Protein AF-X6NFB7-F1 (afdb_monomer_lite)

Organism: Reticulomyxa filosa (NCBI:txid46433)

Secondary structure (DSSP, 8-state):
--HHHHTT-GGGHHHHHHHHHHHHHHHHHHT-SHHHHHH-HHHHHHHHHHHHHHHHH-HHHHHTTHHHHHHHHHHHGGGTT-S-HHHHHHHHHHHHHHHHHHHTTHHHHHHHHHHHTT--S---------TTSHHHHHHHHHHHHHHHHHHHHHHHHHHHHHHTT--GGGHHHHHHHHHHHHHH-HHHHHHHHTTSSSHHHHHHHHHHHTTSS-HHHHHHHHHHHHHHHHHHTT-

Sequence (235 aa):
MYANEYGAMQSFDPYLKECLLRVSKTTLTLLSNKQKFEEHPDIVEDYFELMVSLMKRNPSLIVQNMALMEKIFVKGLDGMLLHHRKALESICHFYECSIALAKSRSHHSIAILKRHHKEGETQGSESKIRNSSTSTNNRDIYFTKLLHSHGKTLVGHILKGLIHGTVLSSVNKLEQVLEEFYQFNKDILQEYIQFYPSPKEFFEMYFCSAQHKDRRKCVSELWRAAQRYLLRTKY

Structure (mmCIF, N/CA/C/O backbone):
data_AF-X6NFB7-F1
#
_entry.id   AF-X6NFB7-F1
#
loop_
_atom_site.group_PDB
_atom_site.id
_atom_site.type_symbol
_atom_site.label_atom_id
_atom_site.label_alt_id
_atom_site.label_comp_id
_atom_site.label_asym_id
_atom_site.label_entity_id
_atom_site.label_seq_id
_atom_site.pdbx_PDB_ins_code
_atom_site.Cartn_x
_atom_site.Cartn_y
_atom_site.Cartn_z
_atom_site.occupancy
_atom_site.B_iso_or_equiv
_atom_site.auth_seq_id
_atom_site.auth_comp_id
_atom_site.auth_asym_id
_atom_site.auth_atom_id
_atom_site.pdbx_PDB_model_num
ATOM 1 N N . MET A 1 1 ? 1.489 -4.459 -19.528 1.00 51.47 1 MET A N 1
ATOM 2 C CA . MET A 1 1 ? 1.548 -5.811 -18.937 1.00 51.47 1 MET A CA 1
ATOM 3 C C . MET A 1 1 ? 2.812 -6.528 -19.433 1.00 51.47 1 MET A C 1
ATOM 5 O O . MET A 1 1 ? 2.731 -7.294 -20.370 1.00 51.47 1 MET A O 1
ATOM 9 N N . TYR A 1 2 ? 3.989 -6.227 -18.859 1.00 59.34 2 TYR A N 1
ATOM 10 C CA . TYR A 1 2 ? 5.289 -6.837 -19.237 1.00 59.34 2 TYR A CA 1
ATOM 11 C C . TYR A 1 2 ? 6.041 -7.438 -18.028 1.00 59.34 2 TYR A C 1
ATOM 13 O O . TYR A 1 2 ? 6.845 -8.351 -18.183 1.00 59.34 2 TYR A O 1
ATOM 21 N N . ALA A 1 3 ? 5.732 -6.992 -16.801 1.00 61.66 3 ALA A N 1
ATOM 22 C CA . ALA A 1 3 ? 6.301 -7.541 -15.560 1.00 61.66 3 ALA A CA 1
ATOM 23 C C . ALA A 1 3 ? 5.968 -9.038 -15.380 1.00 61.66 3 ALA A C 1
ATOM 25 O O . ALA A 1 3 ? 6.842 -9.830 -15.038 1.00 61.66 3 ALA A O 1
ATOM 26 N N . ASN A 1 4 ? 4.713 -9.387 -15.694 1.00 66.75 4 ASN A N 1
ATOM 27 C CA . ASN A 1 4 ? 4.255 -10.605 -16.370 1.00 66.75 4 ASN A CA 1
ATOM 28 C C . ASN A 1 4 ? 5.338 -11.626 -16.760 1.00 66.75 4 ASN A C 1
ATOM 30 O O . ASN A 1 4 ? 5.595 -12.642 -16.122 1.00 66.75 4 ASN A O 1
ATOM 34 N N . GLU A 1 5 ? 5.947 -11.336 -17.892 1.00 70.00 5 GLU A N 1
ATOM 35 C CA . GLU A 1 5 ? 6.651 -12.322 -18.701 1.00 70.00 5 GLU A CA 1
ATOM 36 C C . GLU A 1 5 ? 8.163 -12.131 -18.592 1.00 70.00 5 GLU A C 1
ATOM 38 O O . GLU A 1 5 ? 8.920 -13.095 -18.626 1.00 70.00 5 GLU A O 1
ATOM 43 N N . TYR A 1 6 ? 8.599 -10.891 -18.356 1.00 70.06 6 TYR A N 1
ATOM 44 C CA . TYR A 1 6 ? 10.009 -10.509 -18.377 1.00 70.06 6 TYR A CA 1
ATOM 45 C C . TYR A 1 6 ? 10.594 -10.240 -16.989 1.00 70.06 6 TYR A C 1
ATOM 47 O O . TYR A 1 6 ? 11.795 -10.030 -16.869 1.00 70.06 6 TYR A O 1
ATOM 55 N N . GLY A 1 7 ? 9.788 -10.274 -15.920 1.00 61.69 7 GLY A N 1
ATOM 56 C CA . GLY A 1 7 ? 10.239 -9.928 -14.566 1.00 61.69 7 GLY A CA 1
ATOM 57 C C . GLY A 1 7 ? 11.358 -10.815 -14.001 1.00 61.69 7 GLY A C 1
ATOM 58 O O . GLY A 1 7 ? 12.035 -10.393 -13.071 1.00 61.69 7 GLY A O 1
ATOM 59 N N . ALA A 1 8 ? 11.564 -12.010 -14.565 1.00 70.25 8 ALA A N 1
ATOM 60 C CA . ALA A 1 8 ? 12.646 -12.926 -14.196 1.00 70.25 8 ALA A CA 1
ATOM 61 C C . ALA A 1 8 ? 13.906 -12.784 -15.076 1.00 70.25 8 ALA A C 1
ATOM 63 O O . ALA A 1 8 ? 14.948 -13.355 -14.755 1.00 70.25 8 ALA A O 1
ATOM 64 N N . MET A 1 9 ? 13.826 -12.046 -16.189 1.00 77.81 9 MET A N 1
ATOM 65 C CA . MET A 1 9 ? 14.924 -11.879 -17.140 1.00 77.81 9 MET A CA 1
ATOM 66 C C . MET A 1 9 ? 15.694 -10.591 -16.834 1.00 77.81 9 MET A C 1
ATOM 68 O O . MET A 1 9 ? 15.297 -9.505 -17.251 1.00 77.81 9 MET A O 1
ATOM 72 N N . GLN A 1 10 ? 16.831 -10.721 -16.146 1.00 75.44 10 GLN A N 1
ATOM 73 C CA . GLN A 1 10 ? 17.663 -9.585 -15.713 1.00 75.44 10 GLN A CA 1
ATOM 74 C C . GLN A 1 10 ? 18.101 -8.660 -16.866 1.00 75.44 10 GLN A C 1
ATOM 76 O O . GLN A 1 10 ? 18.338 -7.473 -16.656 1.00 75.44 10 GLN A O 1
ATOM 81 N N . SER A 1 11 ? 18.174 -9.168 -18.101 1.00 84.12 11 SER A N 1
ATOM 82 C CA . SER A 1 11 ? 18.515 -8.381 -19.295 1.00 84.12 11 SER A CA 1
ATOM 83 C C . SER A 1 11 ? 17.523 -7.252 -19.598 1.00 84.12 11 SER A C 1
ATOM 85 O O . SER A 1 11 ? 17.900 -6.271 -20.237 1.00 84.12 11 SER A O 1
ATOM 87 N N . PHE A 1 12 ? 16.275 -7.355 -19.131 1.00 84.06 12 PHE A N 1
ATOM 88 C CA . PHE A 1 12 ? 15.243 -6.339 -19.347 1.00 84.06 12 PHE A CA 1
ATOM 89 C C . PHE A 1 12 ? 15.106 -5.349 -18.186 1.00 84.06 12 PHE A C 1
ATOM 91 O O . PHE A 1 12 ? 14.352 -4.381 -18.310 1.00 84.06 12 PHE A O 1
ATOM 98 N N . ASP A 1 13 ? 15.845 -5.532 -17.088 1.00 85.75 13 ASP A N 1
ATOM 99 C CA . ASP A 1 13 ? 15.760 -4.671 -15.904 1.00 85.75 13 ASP A CA 1
ATOM 100 C C . ASP A 1 13 ? 15.932 -3.172 -16.220 1.00 85.75 13 ASP A C 1
ATOM 102 O O . ASP A 1 13 ? 15.134 -2.379 -15.711 1.00 85.75 13 ASP A O 1
ATOM 106 N N . PRO A 1 14 ? 16.881 -2.735 -17.080 1.00 88.31 14 PRO A N 1
ATOM 107 C CA . PRO A 1 14 ? 17.017 -1.318 -17.426 1.00 88.31 14 PRO A CA 1
ATOM 108 C C . PRO A 1 14 ? 15.771 -0.743 -18.112 1.00 88.31 14 PRO A C 1
ATOM 110 O O . PRO A 1 14 ? 15.332 0.358 -17.775 1.00 88.31 14 PRO A O 1
ATOM 113 N N . TYR A 1 15 ? 15.160 -1.505 -19.022 1.00 89.44 15 TYR A N 1
ATOM 114 C CA . TYR A 1 15 ? 13.947 -1.096 -19.731 1.00 89.44 15 TYR A CA 1
ATOM 115 C C . TYR A 1 15 ? 12.739 -1.069 -18.795 1.00 89.44 15 TYR A C 1
ATOM 117 O O . TYR A 1 15 ? 11.987 -0.096 -18.777 1.00 89.44 15 TYR A O 1
ATOM 125 N N . LEU A 1 16 ? 12.579 -2.100 -17.959 1.00 88.56 16 LEU A N 1
ATOM 126 C CA . LEU A 1 16 ? 11.517 -2.150 -16.953 1.00 88.56 16 LEU A CA 1
ATOM 127 C C . LEU A 1 16 ? 11.643 -0.994 -15.954 1.00 88.56 16 LEU A C 1
ATOM 129 O O . LEU A 1 16 ? 10.632 -0.389 -15.593 1.00 88.56 16 LEU A O 1
ATOM 133 N N . LYS A 1 17 ? 12.872 -0.637 -15.557 1.00 90.88 17 LYS A N 1
ATOM 134 C CA . LYS A 1 17 ? 13.156 0.534 -14.719 1.00 90.88 17 LYS A CA 1
ATOM 135 C C . LYS A 1 17 ? 12.694 1.825 -15.379 1.00 90.88 17 LYS A C 1
ATOM 137 O O . LYS A 1 17 ? 12.012 2.626 -14.744 1.00 90.88 17 LYS A O 1
ATOM 142 N N . GLU A 1 18 ? 13.069 2.039 -16.634 1.00 93.31 18 GLU A N 1
ATOM 143 C CA . GLU A 1 18 ? 12.699 3.246 -17.365 1.00 93.31 18 GLU A CA 1
ATOM 144 C C . GLU A 1 18 ? 11.180 3.346 -17.561 1.00 93.31 18 GLU A C 1
ATOM 146 O O . GLU A 1 18 ? 10.590 4.400 -17.308 1.00 93.31 18 GLU A O 1
ATOM 151 N N . CYS A 1 19 ? 10.529 2.242 -17.933 1.00 93.25 19 CYS A N 1
ATOM 152 C CA . CYS A 1 19 ? 9.076 2.167 -18.035 1.00 93.25 19 CYS A CA 1
ATOM 153 C C . CYS A 1 19 ? 8.401 2.496 -16.702 1.00 93.25 19 CYS A C 1
ATOM 155 O O . CYS A 1 19 ? 7.491 3.324 -16.681 1.00 93.25 19 CYS A O 1
ATOM 157 N N . LEU A 1 20 ? 8.864 1.908 -15.593 1.00 93.62 20 LEU A N 1
ATOM 158 C CA . LEU A 1 20 ? 8.346 2.200 -14.257 1.00 93.62 20 LEU A CA 1
ATOM 159 C C . LEU A 1 20 ? 8.482 3.691 -13.930 1.00 93.62 20 LEU A C 1
ATOM 161 O O . LEU A 1 20 ? 7.503 4.317 -13.542 1.00 93.62 20 LEU A O 1
ATOM 165 N N . LEU A 1 21 ? 9.656 4.288 -14.150 1.00 95.44 21 LEU A N 1
ATOM 166 C CA . LEU A 1 21 ? 9.878 5.714 -13.892 1.00 95.44 21 LEU A CA 1
ATOM 167 C C . LEU A 1 21 ? 8.920 6.602 -14.697 1.00 95.44 21 LEU A C 1
ATOM 169 O O . LEU A 1 21 ? 8.353 7.546 -14.144 1.00 95.44 21 LEU A O 1
ATOM 173 N N . ARG A 1 22 ? 8.715 6.300 -15.985 1.00 96.56 22 ARG A N 1
ATOM 174 C CA . ARG A 1 22 ? 7.803 7.058 -16.856 1.00 96.56 22 ARG A CA 1
ATOM 175 C C . ARG A 1 22 ? 6.347 6.902 -16.416 1.00 96.56 22 ARG A C 1
ATOM 177 O O . ARG A 1 22 ? 5.668 7.908 -16.227 1.00 96.56 22 ARG A O 1
ATOM 184 N N . VAL A 1 23 ? 5.887 5.667 -16.204 1.00 96.88 23 VAL A N 1
ATOM 185 C CA . VAL A 1 23 ? 4.508 5.372 -15.781 1.00 96.88 23 VAL A CA 1
ATOM 186 C C . VAL A 1 23 ? 4.221 5.985 -14.417 1.00 96.88 23 VAL A C 1
ATOM 188 O O . VAL A 1 23 ? 3.212 6.672 -14.260 1.00 96.88 23 VAL A O 1
ATOM 191 N N . SER A 1 24 ? 5.116 5.814 -13.444 1.00 97.19 24 SER A N 1
ATOM 192 C CA . SER A 1 24 ? 4.952 6.406 -12.120 1.00 97.19 24 SER A CA 1
ATOM 193 C C . SER A 1 24 ? 4.971 7.927 -12.166 1.00 97.19 24 SER A C 1
ATOM 195 O O . SER A 1 24 ? 4.160 8.547 -11.490 1.00 97.19 24 SER A O 1
ATOM 197 N N . LYS A 1 25 ? 5.835 8.557 -12.972 1.00 97.31 25 LYS A N 1
ATOM 198 C CA . LYS A 1 25 ? 5.829 10.020 -13.116 1.00 97.31 25 LYS A CA 1
ATOM 199 C C . LYS A 1 25 ? 4.467 10.512 -13.608 1.00 97.31 25 LYS A C 1
ATOM 201 O O . LYS A 1 25 ? 3.862 11.347 -12.947 1.00 97.31 25 LYS A O 1
ATOM 206 N N . THR A 1 26 ? 3.973 9.967 -14.718 1.00 97.88 26 THR A N 1
ATOM 207 C CA . THR A 1 26 ? 2.681 10.369 -15.295 1.00 97.88 26 THR A CA 1
ATOM 208 C C . THR A 1 26 ? 1.529 10.109 -14.327 1.00 97.88 26 THR A C 1
ATOM 210 O O . THR A 1 26 ? 0.721 11.001 -14.076 1.00 97.88 26 THR A O 1
ATOM 213 N N . THR A 1 27 ? 1.488 8.918 -13.727 1.00 98.00 27 THR A N 1
ATOM 214 C CA . THR A 1 27 ? 0.388 8.506 -12.846 1.00 98.00 27 THR A CA 1
ATOM 215 C C . THR A 1 27 ? 0.371 9.306 -11.549 1.00 98.00 27 THR A C 1
ATOM 217 O O . THR A 1 27 ? -0.678 9.789 -11.141 1.00 98.00 27 THR A O 1
ATOM 220 N N . LEU A 1 28 ? 1.525 9.527 -10.910 1.00 97.38 28 LEU A N 1
ATOM 221 C CA . LEU A 1 28 ? 1.596 10.305 -9.669 1.00 97.38 28 LEU A CA 1
ATOM 222 C C . LEU A 1 28 ? 1.301 11.795 -9.898 1.00 97.38 28 LEU A C 1
ATOM 224 O O . LEU A 1 28 ? 0.770 12.448 -9.000 1.00 97.38 28 LEU A O 1
ATOM 228 N N . THR A 1 29 ? 1.612 12.332 -11.083 1.00 97.75 29 THR A N 1
ATOM 229 C CA . THR A 1 29 ? 1.187 13.682 -11.479 1.00 97.75 29 THR A CA 1
ATOM 230 C C . THR A 1 29 ? -0.326 13.751 -11.673 1.00 97.75 29 THR A C 1
ATOM 232 O O . THR A 1 29 ? -0.955 14.676 -11.160 1.00 97.75 29 THR A O 1
ATOM 235 N N . LEU A 1 30 ? -0.923 12.771 -12.357 1.00 97.75 30 LEU A N 1
ATOM 236 C CA . LEU A 1 30 ? -2.373 12.710 -12.543 1.00 97.75 30 LEU A CA 1
ATOM 237 C C . LEU A 1 30 ? -3.102 12.588 -11.200 1.00 97.75 30 LEU A C 1
ATOM 239 O O . LEU A 1 30 ? -4.010 13.362 -10.909 1.00 97.75 30 LEU A O 1
ATOM 243 N N . LEU A 1 31 ? -2.634 11.686 -10.339 1.00 96.94 31 LEU A N 1
ATOM 244 C CA . LEU A 1 31 ? -3.194 11.418 -9.018 1.00 96.94 31 LEU A CA 1
ATOM 245 C C . LEU A 1 31 ? -2.744 12.433 -7.955 1.00 96.94 31 LEU A C 1
ATOM 247 O O . LEU A 1 31 ? -2.709 12.101 -6.779 1.00 96.94 31 LEU A O 1
ATOM 251 N N . SER A 1 32 ? -2.381 13.666 -8.320 1.00 95.44 32 SER A N 1
ATOM 252 C CA . SER A 1 32 ? -1.708 14.651 -7.446 1.00 95.44 32 SER A CA 1
ATOM 253 C C . SER A 1 32 ? -2.374 14.936 -6.090 1.00 95.44 32 SER A C 1
ATOM 255 O O . SER A 1 32 ? -1.672 15.289 -5.141 1.00 95.44 32 SER A O 1
ATOM 257 N N . ASN A 1 33 ? -3.677 14.699 -5.929 1.00 94.44 33 ASN A N 1
ATOM 258 C CA . ASN A 1 33 ? -4.416 14.881 -4.676 1.00 94.44 33 ASN A CA 1
ATOM 259 C C . ASN A 1 33 ? -5.521 13.818 -4.501 1.00 94.44 33 ASN A C 1
ATOM 261 O O . ASN A 1 33 ? -5.775 13.030 -5.407 1.00 94.44 33 ASN A O 1
ATOM 265 N N . LYS A 1 34 ? -6.189 13.814 -3.340 1.00 93.56 34 LYS A N 1
ATOM 266 C CA . LYS A 1 34 ? -7.253 12.849 -3.003 1.00 93.56 34 LYS A CA 1
ATOM 267 C C . LYS A 1 34 ? -8.440 12.879 -3.967 1.00 93.56 34 LYS A C 1
ATOM 269 O O . LYS A 1 34 ? -8.959 11.827 -4.313 1.00 93.56 34 LYS A O 1
ATOM 274 N N . GLN A 1 35 ? -8.841 14.061 -4.436 1.00 96.31 35 GLN A N 1
ATOM 275 C CA . GLN A 1 35 ? -9.952 14.200 -5.382 1.00 96.31 35 GLN A CA 1
ATOM 276 C C . GLN A 1 35 ? -9.659 13.458 -6.694 1.00 96.31 35 GLN A C 1
ATOM 278 O O . GLN A 1 35 ? -10.534 12.791 -7.235 1.00 96.31 35 GLN A O 1
ATOM 283 N N . LYS A 1 36 ? -8.407 13.484 -7.164 1.00 97.44 36 LYS A N 1
ATOM 284 C CA . LYS A 1 36 ? -8.001 12.782 -8.389 1.00 97.44 36 LYS A CA 1
ATOM 285 C C . LYS A 1 36 ? -8.077 11.256 -8.294 1.00 97.44 36 LYS A C 1
ATOM 287 O O . LYS A 1 36 ? -8.208 10.612 -9.328 1.00 97.44 36 LYS A O 1
ATOM 292 N N . PHE A 1 37 ? -8.024 10.679 -7.092 1.00 97.12 37 PHE A N 1
ATOM 293 C CA . PHE A 1 37 ? -8.261 9.242 -6.909 1.00 97.12 37 PHE A CA 1
ATOM 294 C C . PHE A 1 37 ? -9.731 8.879 -7.144 1.00 97.12 37 PHE A C 1
ATOM 296 O O . PHE A 1 37 ? -10.005 7.850 -7.752 1.00 97.12 37 PHE A O 1
ATOM 303 N N . GLU A 1 38 ? -10.659 9.724 -6.686 1.00 95.75 38 GLU A N 1
ATOM 304 C CA . GLU A 1 38 ? -12.104 9.540 -6.897 1.00 95.75 38 GLU A CA 1
ATOM 305 C C . GLU A 1 38 ? -12.491 9.777 -8.369 1.00 95.75 38 GLU A C 1
ATOM 307 O O . GLU A 1 38 ? -13.378 9.108 -8.890 1.00 95.75 38 GLU A O 1
ATOM 312 N N . GLU A 1 39 ? -11.808 10.696 -9.063 1.00 98.00 39 GLU A N 1
ATOM 313 C CA . GLU A 1 39 ? -12.049 10.983 -10.488 1.00 98.00 39 GLU A CA 1
ATOM 314 C C . GLU A 1 39 ? -11.512 9.894 -11.437 1.00 98.00 39 GLU A C 1
ATOM 316 O O . GLU A 1 39 ? -12.044 9.733 -12.535 1.00 98.00 39 GLU A O 1
ATOM 321 N N . HIS A 1 40 ? -10.468 9.158 -11.036 1.00 97.88 40 HIS A N 1
ATOM 322 C CA . HIS A 1 40 ? -9.776 8.174 -11.883 1.00 97.88 40 HIS A CA 1
ATOM 323 C C . HIS A 1 40 ? -9.504 6.837 -11.160 1.00 97.88 40 HIS A C 1
ATOM 325 O O . HIS A 1 40 ? -8.344 6.423 -11.031 1.00 97.88 40 HIS A O 1
ATOM 331 N N . PRO A 1 41 ? -10.537 6.152 -10.636 1.00 97.38 41 PRO A N 1
ATOM 332 C CA . PRO A 1 41 ? -10.351 4.958 -9.816 1.00 97.38 41 PRO A CA 1
ATOM 333 C C . PRO A 1 41 ? -9.829 3.742 -10.600 1.00 97.38 41 PRO A C 1
ATOM 335 O O . PRO A 1 41 ? -9.170 2.885 -10.019 1.00 97.38 41 PRO A O 1
ATOM 338 N N . ASP A 1 42 ? -10.085 3.675 -11.903 1.00 98.25 42 ASP A N 1
ATOM 339 C CA . ASP A 1 42 ? -9.537 2.683 -12.834 1.00 98.25 42 ASP A CA 1
ATOM 340 C C . ASP A 1 42 ? -8.008 2.786 -12.931 1.00 98.25 42 ASP A C 1
ATOM 342 O O . ASP A 1 42 ? -7.295 1.797 -12.779 1.00 98.25 42 ASP A O 1
ATOM 346 N N . ILE A 1 43 ? -7.487 4.009 -13.067 1.00 98.06 43 ILE A N 1
ATOM 347 C CA . ILE A 1 43 ? -6.042 4.259 -13.108 1.00 98.06 43 ILE A CA 1
ATOM 348 C C . ILE A 1 43 ? -5.396 3.907 -11.765 1.00 98.06 43 ILE A C 1
ATOM 350 O O . ILE A 1 43 ? -4.280 3.389 -11.731 1.00 98.06 43 ILE A O 1
ATOM 354 N N . VAL A 1 44 ? -6.085 4.175 -10.650 1.00 98.31 44 VAL A N 1
ATOM 355 C CA . VAL A 1 44 ? -5.633 3.768 -9.312 1.00 98.31 44 VAL A CA 1
ATOM 356 C C . VAL A 1 44 ? -5.544 2.241 -9.223 1.00 98.31 44 VAL A C 1
ATOM 358 O O . VAL A 1 44 ? -4.494 1.726 -8.838 1.00 98.31 44 VAL A O 1
ATOM 361 N N . GLU A 1 45 ? -6.608 1.524 -9.593 1.00 98.19 45 GLU A N 1
ATOM 362 C CA . GLU A 1 45 ? -6.661 0.055 -9.612 1.00 98.19 45 GLU A CA 1
ATOM 363 C C . GLU A 1 45 ? -5.484 -0.532 -10.406 1.00 98.19 45 GLU A C 1
ATOM 365 O O . GLU A 1 45 ? -4.629 -1.206 -9.821 1.00 98.19 45 GLU A O 1
ATOM 370 N N . ASP A 1 46 ? -5.373 -0.179 -11.688 1.00 98.25 46 ASP A N 1
ATOM 371 C CA . ASP A 1 46 ? -4.349 -0.697 -12.601 1.00 98.25 46 ASP A CA 1
ATOM 372 C C . ASP A 1 46 ? -2.926 -0.379 -12.125 1.00 98.25 46 ASP A C 1
ATOM 374 O O . ASP A 1 46 ? -2.007 -1.205 -12.212 1.00 98.25 46 ASP A O 1
ATOM 378 N N . TYR A 1 47 ? -2.716 0.833 -11.606 1.00 98.31 47 TYR A N 1
ATOM 379 C CA . TYR A 1 47 ? -1.403 1.259 -11.144 1.00 98.31 47 TYR A CA 1
ATOM 380 C C . TYR A 1 47 ? -0.954 0.477 -9.909 1.00 98.31 47 TYR A C 1
ATOM 382 O O . TYR A 1 47 ? 0.181 -0.005 -9.864 1.00 98.31 47 TYR A O 1
ATOM 390 N N . PHE A 1 48 ? -1.823 0.309 -8.908 1.00 98.31 48 PHE A N 1
ATOM 391 C CA . PHE A 1 48 ? -1.460 -0.447 -7.709 1.00 98.31 48 PHE A CA 1
ATOM 392 C C . PHE A 1 48 ? -1.330 -1.952 -7.990 1.00 98.31 48 PHE A C 1
ATOM 394 O O . PHE A 1 48 ? -0.435 -2.588 -7.425 1.00 98.31 48 PHE A O 1
ATOM 401 N N . GLU A 1 49 ? -2.095 -2.514 -8.930 1.00 97.69 49 GLU A N 1
ATOM 402 C CA . GLU A 1 49 ? -1.892 -3.890 -9.408 1.00 97.69 49 GLU A CA 1
ATOM 403 C C . GLU A 1 49 ? -0.546 -4.084 -10.123 1.00 97.69 49 GLU A C 1
ATOM 405 O O . GLU A 1 49 ? 0.156 -5.085 -9.899 1.00 97.69 49 GLU A O 1
ATOM 410 N N . LEU A 1 50 ? -0.134 -3.111 -10.944 1.00 95.88 50 LEU A N 1
ATOM 411 C CA . LEU A 1 50 ? 1.192 -3.096 -11.562 1.00 95.88 50 LEU A CA 1
ATOM 412 C C . LEU A 1 50 ? 2.291 -3.075 -10.492 1.00 95.88 50 LEU A C 1
ATOM 414 O O . LEU A 1 50 ? 3.243 -3.856 -10.575 1.00 95.88 50 LEU A O 1
ATOM 418 N N . MET A 1 51 ? 2.151 -2.224 -9.472 1.00 97.06 51 MET A N 1
ATOM 419 C CA . MET A 1 51 ? 3.122 -2.131 -8.380 1.00 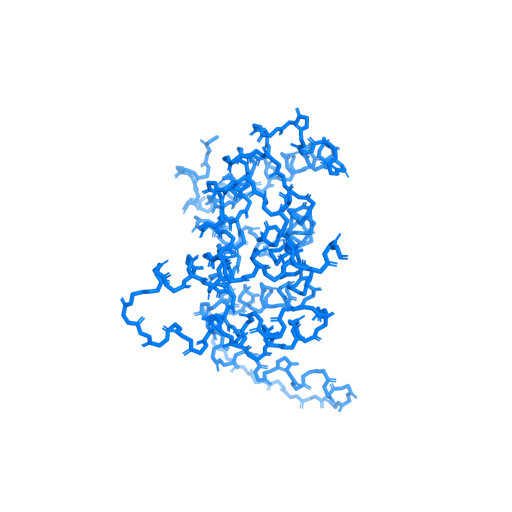97.06 51 MET A CA 1
ATOM 420 C C . MET A 1 51 ? 3.219 -3.434 -7.584 1.00 97.06 51 MET A C 1
ATOM 422 O O . MET A 1 51 ? 4.328 -3.915 -7.345 1.00 97.06 51 MET A O 1
ATOM 426 N N . VAL A 1 52 ? 2.088 -4.056 -7.241 1.00 96.50 52 VAL A N 1
ATOM 427 C CA . VAL A 1 52 ? 2.054 -5.379 -6.594 1.00 96.50 52 VAL A CA 1
ATOM 428 C C . VAL A 1 52 ? 2.767 -6.427 -7.449 1.00 96.50 52 VAL A C 1
ATOM 430 O O . VAL A 1 52 ? 3.582 -7.203 -6.940 1.00 96.50 52 VAL A O 1
ATOM 433 N N . SER A 1 53 ? 2.493 -6.446 -8.754 1.00 94.06 53 SER A N 1
ATOM 434 C CA . SER A 1 53 ? 3.109 -7.393 -9.688 1.00 94.06 53 SER A CA 1
ATOM 435 C C . SER A 1 53 ? 4.628 -7.218 -9.754 1.00 94.06 53 SER A C 1
ATOM 437 O O . SER A 1 53 ? 5.365 -8.206 -9.713 1.00 94.06 53 SER A O 1
ATOM 439 N N . LEU A 1 54 ? 5.111 -5.973 -9.786 1.00 92.06 54 LEU A N 1
ATOM 440 C CA . LEU A 1 54 ? 6.541 -5.656 -9.764 1.00 92.06 54 LEU A CA 1
ATOM 441 C C . LEU A 1 54 ? 7.200 -6.051 -8.440 1.00 92.06 54 LEU A C 1
ATOM 443 O O . LEU A 1 54 ? 8.251 -6.685 -8.455 1.00 92.06 54 LEU A O 1
ATOM 447 N N . MET A 1 55 ? 6.570 -5.751 -7.302 1.00 92.75 55 MET A N 1
ATOM 448 C CA . MET A 1 55 ? 7.085 -6.110 -5.976 1.00 92.75 55 MET A CA 1
ATOM 449 C C . MET A 1 55 ? 7.244 -7.622 -5.792 1.00 92.75 55 MET A C 1
ATOM 451 O O . MET A 1 55 ? 8.209 -8.066 -5.170 1.00 92.75 55 MET A O 1
ATOM 455 N N . LYS A 1 56 ? 6.318 -8.414 -6.344 1.00 90.88 56 LYS A N 1
ATOM 456 C CA . LYS A 1 56 ? 6.366 -9.880 -6.270 1.00 90.88 56 LYS A CA 1
ATOM 457 C C . LYS A 1 56 ? 7.403 -10.488 -7.210 1.00 90.88 56 LYS A C 1
ATOM 459 O O . LYS A 1 56 ? 8.075 -11.438 -6.824 1.00 90.88 56 LYS A O 1
ATOM 464 N N . ARG A 1 57 ? 7.514 -9.974 -8.439 1.00 88.81 57 ARG A N 1
ATOM 465 C CA . ARG A 1 57 ? 8.331 -10.595 -9.496 1.00 88.81 57 ARG A CA 1
ATOM 466 C C . ARG A 1 57 ? 9.762 -10.080 -9.540 1.00 88.81 57 ARG A C 1
ATOM 468 O O . ARG A 1 57 ? 10.670 -10.867 -9.766 1.00 88.81 57 ARG A O 1
ATOM 475 N N . ASN A 1 58 ? 9.964 -8.784 -9.310 1.00 88.06 58 ASN A N 1
ATOM 476 C CA . ASN A 1 58 ? 11.276 -8.144 -9.359 1.00 88.06 58 ASN A CA 1
ATOM 477 C C . ASN A 1 58 ? 11.468 -7.195 -8.157 1.00 88.06 58 ASN A C 1
ATOM 479 O O . ASN A 1 58 ? 11.519 -5.970 -8.306 1.00 88.06 58 ASN A O 1
ATOM 483 N N . PRO A 1 59 ? 11.576 -7.743 -6.932 1.00 86.62 59 PRO A N 1
ATOM 484 C CA . PRO A 1 59 ? 11.773 -6.936 -5.730 1.00 86.62 59 PRO A CA 1
ATOM 485 C C . PRO A 1 59 ? 13.084 -6.134 -5.765 1.00 86.62 59 PRO A C 1
ATOM 487 O O . PRO A 1 59 ? 13.157 -5.063 -5.164 1.00 86.62 59 PRO A O 1
ATOM 490 N N . SER A 1 60 ? 14.110 -6.609 -6.483 1.00 85.75 60 SER A N 1
ATOM 491 C CA . SER A 1 60 ? 15.372 -5.887 -6.692 1.00 85.75 60 SER A CA 1
ATOM 492 C C . SER A 1 60 ? 15.161 -4.534 -7.362 1.00 85.75 60 SER A C 1
ATOM 494 O O . SER A 1 60 ? 15.750 -3.546 -6.924 1.00 85.75 60 SER A O 1
ATOM 496 N N . LEU A 1 61 ? 14.284 -4.460 -8.366 1.00 87.44 61 LEU A N 1
ATOM 497 C CA . LEU A 1 61 ? 13.984 -3.214 -9.064 1.00 87.44 61 LEU A CA 1
ATOM 498 C C . LEU A 1 61 ? 13.371 -2.163 -8.127 1.00 87.44 61 LEU A C 1
ATOM 500 O O . LEU A 1 61 ? 13.688 -0.977 -8.227 1.00 87.44 61 LEU A O 1
ATOM 504 N N . ILE A 1 62 ? 12.543 -2.595 -7.174 1.00 87.69 62 ILE A N 1
ATOM 505 C CA . ILE A 1 62 ? 11.949 -1.712 -6.162 1.00 87.69 62 ILE A CA 1
ATOM 506 C C . ILE A 1 62 ? 13.025 -1.177 -5.211 1.00 87.69 62 ILE A C 1
ATOM 508 O O . ILE A 1 62 ? 13.092 0.026 -4.959 1.00 87.69 62 ILE A O 1
ATOM 512 N N . VAL A 1 63 ? 13.920 -2.050 -4.740 1.00 85.62 63 VAL A N 1
ATOM 513 C CA . VAL A 1 63 ? 15.030 -1.686 -3.840 1.00 85.62 63 VAL A CA 1
ATOM 514 C C . VAL A 1 63 ? 16.014 -0.728 -4.508 1.00 85.62 63 VAL A C 1
ATOM 516 O O . VAL A 1 63 ? 16.566 0.142 -3.847 1.00 85.62 63 VAL A O 1
ATOM 519 N N . GLN A 1 64 ? 16.223 -0.829 -5.820 1.00 88.31 64 GLN A N 1
ATOM 520 C CA . GLN A 1 64 ? 17.071 0.115 -6.555 1.00 88.31 64 GLN A CA 1
ATOM 521 C C . GLN A 1 64 ? 16.446 1.514 -6.693 1.00 88.31 64 GLN A C 1
ATOM 523 O O . GLN A 1 64 ? 17.148 2.464 -7.031 1.00 88.31 64 GLN A O 1
ATOM 528 N N . ASN A 1 65 ? 15.141 1.657 -6.445 1.00 90.38 65 ASN A N 1
ATOM 529 C CA . ASN A 1 65 ? 14.387 2.895 -6.639 1.00 90.38 65 ASN A CA 1
ATOM 530 C C . ASN A 1 65 ? 13.619 3.294 -5.367 1.00 90.38 65 ASN A C 1
ATOM 532 O O . ASN A 1 65 ? 12.454 3.690 -5.428 1.00 90.38 65 ASN A O 1
ATOM 536 N N . MET A 1 66 ? 14.285 3.229 -4.209 1.00 91.06 66 MET A N 1
ATOM 537 C CA . MET A 1 66 ? 13.698 3.524 -2.890 1.00 91.06 66 MET A CA 1
ATOM 538 C C . MET A 1 66 ? 12.953 4.863 -2.837 1.00 91.06 66 MET A C 1
ATOM 540 O O . MET A 1 66 ? 11.830 4.925 -2.352 1.00 91.06 66 MET A O 1
ATOM 544 N N . ALA A 1 67 ? 13.529 5.936 -3.382 1.00 94.50 67 ALA A N 1
ATOM 545 C CA . ALA A 1 67 ? 12.889 7.253 -3.354 1.00 94.50 67 ALA A CA 1
ATOM 546 C C . ALA A 1 67 ? 11.568 7.290 -4.144 1.00 94.50 67 ALA A C 1
ATOM 548 O O . ALA A 1 67 ? 10.636 8.004 -3.775 1.00 94.50 67 ALA A O 1
ATOM 549 N N . LEU A 1 68 ? 11.469 6.527 -5.238 1.00 95.31 68 LEU A N 1
ATOM 550 C CA . LEU A 1 68 ? 10.214 6.394 -5.972 1.00 95.31 68 LEU A CA 1
ATOM 551 C C . LEU A 1 68 ? 9.213 5.565 -5.166 1.00 95.31 68 LEU A C 1
ATOM 553 O O . LEU A 1 68 ? 8.056 5.955 -5.044 1.00 95.31 68 LEU A O 1
ATOM 557 N N . MET A 1 69 ? 9.661 4.443 -4.606 1.00 95.62 69 MET A N 1
ATOM 558 C CA . MET A 1 69 ? 8.807 3.552 -3.831 1.00 95.62 69 MET A CA 1
ATOM 559 C C . MET A 1 69 ? 8.214 4.247 -2.599 1.00 95.62 69 MET A C 1
ATOM 561 O O . MET A 1 69 ? 7.031 4.085 -2.319 1.00 95.62 69 MET A O 1
ATOM 565 N N . GLU A 1 70 ? 8.990 5.089 -1.917 1.00 96.69 70 GLU A N 1
ATOM 566 C CA . GLU A 1 70 ? 8.508 5.915 -0.808 1.00 96.69 70 GLU A CA 1
ATOM 567 C C . GLU A 1 70 ? 7.434 6.906 -1.270 1.00 96.69 70 GLU A C 1
ATOM 569 O O . GLU A 1 70 ? 6.368 6.981 -0.662 1.00 96.69 70 GLU A O 1
ATOM 574 N N . LYS A 1 71 ? 7.645 7.593 -2.403 1.00 97.19 71 LYS A N 1
ATOM 575 C CA . LYS A 1 71 ? 6.622 8.474 -2.993 1.00 97.19 71 LYS A CA 1
ATOM 576 C C . LYS A 1 71 ? 5.336 7.716 -3.305 1.00 97.19 71 LYS A C 1
ATOM 578 O O . LYS A 1 71 ? 4.262 8.215 -2.994 1.00 97.19 71 LYS A O 1
ATOM 583 N N . ILE A 1 72 ? 5.434 6.524 -3.894 1.00 97.69 72 ILE A N 1
ATOM 584 C CA . ILE A 1 72 ? 4.275 5.673 -4.202 1.00 97.69 72 ILE A CA 1
ATOM 585 C C . ILE A 1 72 ? 3.574 5.238 -2.913 1.00 97.69 72 ILE A C 1
ATOM 587 O O . ILE A 1 72 ? 2.352 5.320 -2.827 1.00 97.69 72 ILE A O 1
ATOM 591 N N . PHE A 1 73 ? 4.340 4.831 -1.900 1.00 97.94 73 PHE A N 1
ATOM 592 C CA . PHE A 1 73 ? 3.814 4.409 -0.606 1.00 97.94 73 PHE A CA 1
ATOM 593 C C . PHE A 1 73 ? 3.043 5.530 0.084 1.00 97.94 73 PHE A C 1
ATOM 595 O O . PHE A 1 73 ? 1.917 5.312 0.527 1.00 97.94 73 PHE A O 1
ATOM 602 N N . VAL A 1 74 ? 3.623 6.731 0.147 1.00 97.38 74 VAL A N 1
ATOM 603 C CA . VAL A 1 74 ? 2.964 7.917 0.706 1.00 97.38 74 VAL A CA 1
ATOM 604 C C . VAL A 1 74 ? 1.734 8.272 -0.118 1.00 97.38 74 VAL A C 1
ATOM 606 O O . VAL A 1 74 ? 0.688 8.571 0.451 1.00 97.38 74 VAL A O 1
ATOM 609 N N . LYS A 1 75 ? 1.817 8.179 -1.449 1.00 97.50 75 LYS A N 1
ATOM 610 C CA . LYS A 1 75 ? 0.689 8.496 -2.322 1.00 97.50 75 LYS A CA 1
ATOM 611 C C . LYS A 1 75 ? -0.483 7.534 -2.161 1.00 97.50 75 LYS A C 1
ATOM 613 O O . LYS A 1 75 ? -1.622 7.981 -2.175 1.00 97.50 75 LYS A O 1
ATOM 618 N N . GLY A 1 76 ? -0.230 6.246 -1.940 1.00 97.56 76 GLY A N 1
ATOM 619 C CA . GLY A 1 76 ? -1.287 5.275 -1.639 1.00 97.56 76 GLY A CA 1
ATOM 620 C C . GLY A 1 76 ? -2.110 5.634 -0.399 1.00 97.56 76 GLY A C 1
ATOM 621 O O . GLY A 1 76 ? -3.291 5.297 -0.340 1.00 97.56 76 GLY A O 1
ATOM 622 N N . LEU A 1 77 ? -1.543 6.393 0.551 1.00 97.00 77 LEU A N 1
ATOM 623 C CA . LEU A 1 77 ? -2.248 6.793 1.771 1.00 97.00 77 LEU A CA 1
ATOM 624 C C . LEU A 1 77 ? -3.406 7.741 1.456 1.00 97.00 77 LEU A C 1
ATOM 626 O O . LEU A 1 77 ? -4.388 7.755 2.197 1.00 97.00 77 LEU A O 1
ATOM 630 N N . ASP A 1 78 ? -3.314 8.500 0.359 1.00 95.38 78 ASP A N 1
ATOM 631 C CA . ASP A 1 78 ? -4.390 9.374 -0.108 1.00 95.38 78 ASP A CA 1
ATOM 632 C C . ASP A 1 78 ? -5.628 8.578 -0.541 1.00 95.38 78 ASP A C 1
ATOM 634 O O . ASP A 1 78 ? -6.746 9.055 -0.348 1.00 95.38 78 ASP A O 1
ATOM 638 N N . GLY A 1 79 ? -5.437 7.363 -1.067 1.00 95.31 79 GLY A N 1
ATOM 639 C CA . GLY A 1 79 ? -6.506 6.494 -1.562 1.00 95.31 79 GLY A CA 1
ATOM 640 C C . GLY A 1 79 ? -7.050 5.487 -0.543 1.00 95.31 79 GLY A C 1
ATOM 641 O O . GLY A 1 79 ? -7.972 4.746 -0.858 1.00 95.31 79 GLY A O 1
ATOM 642 N N . MET A 1 80 ? -6.544 5.460 0.695 1.00 95.31 80 MET A N 1
ATOM 643 C CA . MET A 1 80 ? -7.014 4.514 1.726 1.00 95.31 80 MET A CA 1
ATOM 644 C C . MET A 1 80 ? -8.456 4.754 2.203 1.00 95.31 80 MET A C 1
ATOM 646 O O . MET A 1 80 ? -9.019 3.916 2.902 1.00 95.31 80 MET A O 1
ATOM 650 N N . LEU A 1 81 ? -9.048 5.898 1.851 1.00 93.44 81 LEU A N 1
ATOM 651 C CA . LEU A 1 81 ? -10.439 6.255 2.154 1.00 93.44 81 LEU A CA 1
ATOM 652 C C . LEU A 1 81 ? -11.288 6.414 0.880 1.00 93.44 81 LEU A C 1
ATOM 654 O O . LEU A 1 81 ? -12.320 7.075 0.914 1.00 93.44 81 LEU A O 1
ATOM 658 N N . LEU A 1 82 ? -10.825 5.849 -0.238 1.00 93.94 82 LEU A N 1
ATOM 659 C CA . LEU A 1 82 ? -11.476 5.923 -1.544 1.00 93.94 82 LEU A CA 1
ATOM 660 C C . LEU A 1 82 ? -12.815 5.170 -1.547 1.00 93.94 82 LEU A C 1
ATOM 662 O O . LEU A 1 82 ? -12.884 4.020 -1.106 1.00 93.94 82 LEU A O 1
ATOM 666 N N . HIS A 1 83 ? -13.866 5.768 -2.115 1.00 93.38 83 HIS A N 1
ATOM 667 C CA . HIS A 1 83 ? -15.200 5.152 -2.205 1.00 93.38 83 HIS A CA 1
ATOM 668 C C . HIS A 1 83 ? -15.381 4.267 -3.446 1.00 93.38 83 HIS A C 1
ATOM 670 O O . HIS A 1 83 ? -16.490 4.076 -3.943 1.00 93.38 83 HIS A O 1
ATOM 676 N N . HIS A 1 84 ? -14.293 3.671 -3.931 1.00 94.88 84 HIS A N 1
ATOM 677 C CA . HIS A 1 84 ? -14.298 2.767 -5.070 1.00 94.88 84 HIS A CA 1
ATOM 678 C C . HIS A 1 84 ? -13.686 1.422 -4.682 1.00 94.88 84 HIS A C 1
ATOM 680 O O . HIS A 1 84 ? -12.488 1.319 -4.410 1.00 94.88 84 HIS A O 1
ATOM 686 N N . ARG A 1 85 ? -14.524 0.378 -4.672 1.00 94.88 85 ARG A N 1
ATOM 687 C CA . ARG A 1 85 ? -14.196 -0.939 -4.107 1.00 94.88 85 ARG A CA 1
ATOM 688 C C . ARG A 1 85 ? -12.886 -1.509 -4.645 1.00 94.88 85 ARG A C 1
ATOM 690 O O . ARG A 1 85 ? -11.990 -1.779 -3.859 1.00 94.88 85 ARG A O 1
ATOM 697 N N . LYS A 1 86 ? -12.782 -1.702 -5.961 1.00 96.69 86 LYS A N 1
ATOM 698 C CA . LYS A 1 86 ? -11.642 -2.403 -6.568 1.00 96.69 86 LYS A CA 1
ATOM 699 C C . LYS A 1 86 ? -10.332 -1.638 -6.395 1.00 96.69 86 LYS A C 1
ATOM 701 O O . LYS A 1 86 ? -9.354 -2.190 -5.917 1.00 96.69 86 LYS A O 1
ATOM 706 N N . ALA A 1 87 ? -10.360 -0.340 -6.669 1.00 96.94 87 ALA A N 1
ATOM 707 C CA . ALA A 1 87 ? -9.230 0.555 -6.445 1.00 96.94 87 ALA A CA 1
ATOM 708 C C . ALA A 1 87 ? -8.726 0.507 -4.989 1.00 96.94 87 ALA A C 1
ATOM 710 O O . ALA A 1 87 ? -7.527 0.361 -4.757 1.00 96.94 87 ALA A O 1
ATOM 711 N N . LEU A 1 88 ? -9.633 0.551 -4.003 1.00 96.75 88 LEU A N 1
ATOM 712 C CA . LEU A 1 88 ? -9.268 0.392 -2.593 1.00 96.75 88 LEU A CA 1
ATOM 713 C C . LEU A 1 88 ? -8.702 -1.007 -2.295 1.00 96.75 88 LEU A C 1
ATOM 715 O O . LEU A 1 88 ? -7.719 -1.117 -1.562 1.00 96.75 88 LEU A O 1
ATOM 719 N N . GLU A 1 89 ? -9.278 -2.073 -2.863 1.00 96.94 89 GLU A N 1
ATOM 720 C CA . GLU A 1 89 ? -8.751 -3.441 -2.740 1.00 96.94 89 GLU A CA 1
ATOM 721 C C . GLU A 1 89 ? -7.311 -3.542 -3.287 1.00 96.94 89 GLU A C 1
ATOM 723 O O . GLU A 1 89 ? -6.454 -4.122 -2.616 1.00 96.94 89 GLU A O 1
ATOM 728 N N . SER A 1 90 ? -7.007 -2.921 -4.432 1.00 98.12 90 SER A N 1
ATOM 729 C CA . SER A 1 90 ? -5.660 -2.897 -5.026 1.00 98.12 90 SER A CA 1
ATOM 730 C C . SER A 1 90 ? -4.658 -2.107 -4.178 1.00 98.12 90 SER A C 1
ATOM 732 O O . SER A 1 90 ? -3.526 -2.558 -3.981 1.00 98.12 90 SER A O 1
ATOM 734 N N . ILE A 1 91 ? -5.068 -0.973 -3.593 1.00 98.19 91 ILE A N 1
ATOM 735 C CA . ILE A 1 91 ? -4.241 -0.228 -2.627 1.00 98.19 91 ILE A CA 1
ATOM 736 C C . ILE A 1 91 ? -3.973 -1.076 -1.374 1.00 98.19 91 ILE A C 1
ATOM 738 O O . ILE A 1 91 ? -2.835 -1.157 -0.907 1.00 98.19 91 ILE A O 1
ATOM 742 N N . CYS A 1 92 ? -4.997 -1.742 -0.832 1.00 97.88 92 CYS A N 1
ATOM 743 C CA . CYS A 1 92 ? -4.830 -2.634 0.316 1.00 97.88 92 CYS A CA 1
ATOM 744 C C . CYS A 1 92 ? -3.842 -3.759 -0.013 1.00 97.88 92 CYS A C 1
ATOM 746 O O . CYS A 1 92 ? -2.915 -4.007 0.757 1.00 97.88 92 CYS A O 1
ATOM 748 N N . HIS A 1 93 ? -3.963 -4.377 -1.193 1.00 97.81 93 HIS A N 1
ATOM 749 C CA . HIS A 1 93 ? -3.057 -5.440 -1.633 1.00 97.81 93 HIS A CA 1
ATOM 750 C C . HIS A 1 93 ? -1.606 -4.969 -1.759 1.00 97.81 93 HIS A C 1
ATOM 752 O O . HIS A 1 93 ? -0.674 -5.699 -1.411 1.00 97.81 93 HIS A O 1
ATOM 758 N N . PHE A 1 94 ? -1.402 -3.733 -2.209 1.00 98.19 94 PHE A N 1
ATOM 759 C CA . PHE A 1 94 ? -0.092 -3.092 -2.232 1.00 98.19 94 PHE A CA 1
ATOM 760 C C . PHE A 1 94 ? 0.517 -2.946 -0.828 1.00 98.19 94 PHE A C 1
ATOM 762 O O . PHE A 1 94 ? 1.700 -3.259 -0.631 1.00 98.19 94 PHE A O 1
ATOM 769 N N . TYR A 1 95 ? -0.273 -2.541 0.169 1.00 98.25 95 TYR A N 1
ATOM 770 C CA . TYR A 1 95 ? 0.198 -2.467 1.554 1.00 98.25 95 TYR A CA 1
ATOM 771 C C . TYR A 1 95 ? 0.447 -3.846 2.170 1.00 98.25 95 TYR A C 1
ATOM 773 O O . TYR A 1 95 ? 1.485 -4.025 2.805 1.00 98.25 95 TYR A O 1
ATOM 781 N N . GLU A 1 96 ? -0.412 -4.839 1.922 1.00 96.88 96 GLU A N 1
ATOM 782 C CA . GLU A 1 96 ? -0.173 -6.235 2.327 1.00 96.88 96 GLU A CA 1
ATOM 783 C C . GLU A 1 96 ? 1.170 -6.741 1.783 1.00 96.88 96 GLU A C 1
ATOM 785 O O . GLU A 1 96 ? 1.993 -7.276 2.528 1.00 96.88 96 GLU A O 1
ATOM 790 N N . CYS A 1 97 ? 1.446 -6.506 0.496 1.00 95.81 97 CYS A N 1
ATOM 791 C CA . CYS A 1 97 ? 2.715 -6.891 -0.119 1.00 95.81 97 CYS A CA 1
ATOM 792 C C . CYS A 1 97 ? 3.905 -6.144 0.496 1.00 95.81 97 CYS A C 1
ATOM 794 O O . CYS A 1 97 ? 4.957 -6.743 0.714 1.00 95.81 97 CYS A O 1
ATOM 796 N N . SER A 1 98 ? 3.749 -4.855 0.808 1.00 95.75 98 SER A N 1
ATOM 797 C CA . SER A 1 98 ? 4.795 -4.055 1.461 1.00 95.75 98 SER A CA 1
ATOM 798 C C . SER A 1 98 ? 5.133 -4.599 2.852 1.00 95.75 98 SER A C 1
ATOM 800 O O . SER A 1 98 ? 6.306 -4.720 3.206 1.00 95.75 98 SER A O 1
ATOM 802 N N . ILE A 1 99 ? 4.111 -4.985 3.620 1.00 95.19 99 ILE A N 1
ATOM 803 C CA . ILE A 1 99 ? 4.263 -5.590 4.947 1.00 95.19 99 ILE A CA 1
ATOM 804 C C . ILE A 1 99 ? 4.907 -6.977 4.843 1.00 95.19 99 ILE A C 1
ATOM 806 O O . ILE A 1 99 ? 5.847 -7.274 5.581 1.00 95.19 99 ILE A O 1
ATOM 810 N N . ALA A 1 100 ? 4.482 -7.809 3.890 1.00 92.62 100 ALA A N 1
ATOM 811 C CA . ALA A 1 100 ? 5.071 -9.128 3.659 1.00 92.62 100 ALA A CA 1
ATOM 812 C C . ALA A 1 100 ? 6.569 -9.054 3.295 1.00 92.62 100 ALA A C 1
ATOM 814 O O . ALA A 1 100 ? 7.377 -9.861 3.772 1.00 92.62 100 ALA A O 1
ATOM 815 N N . LEU A 1 101 ? 6.970 -8.052 2.505 1.00 90.75 101 LEU A N 1
ATOM 816 C CA . LEU A 1 101 ? 8.383 -7.803 2.204 1.00 90.75 101 LEU A CA 1
ATOM 817 C C . LEU A 1 101 ? 9.177 -7.375 3.446 1.00 90.75 101 LEU A C 1
ATOM 819 O O . LEU A 1 101 ? 10.333 -7.763 3.575 1.00 90.75 101 LEU A O 1
ATOM 823 N N . ALA A 1 102 ? 8.569 -6.648 4.387 1.00 91.44 102 ALA A N 1
ATOM 824 C CA . ALA A 1 102 ? 9.211 -6.306 5.658 1.00 91.44 102 ALA A CA 1
ATOM 825 C C . ALA A 1 102 ? 9.319 -7.507 6.620 1.00 91.44 102 ALA A C 1
ATOM 827 O O . ALA A 1 102 ? 10.304 -7.635 7.348 1.00 91.44 102 ALA A O 1
ATOM 828 N N . LYS A 1 103 ? 8.330 -8.414 6.614 1.00 87.50 103 LYS A N 1
ATOM 829 C CA . LYS A 1 103 ? 8.299 -9.620 7.466 1.00 87.50 103 LYS A CA 1
ATOM 830 C C . LYS A 1 103 ? 9.391 -10.628 7.145 1.00 87.50 103 LYS A C 1
ATOM 832 O O . LYS A 1 103 ? 9.789 -11.372 8.037 1.00 87.50 103 LYS A O 1
ATOM 837 N N . SER A 1 104 ? 9.860 -10.660 5.896 1.00 71.12 104 SER A N 1
ATOM 838 C CA . SER A 1 104 ? 10.628 -11.777 5.337 1.00 71.12 104 SER A CA 1
ATOM 839 C C . SER A 1 104 ? 11.852 -12.205 6.166 1.00 71.12 104 SER A C 1
ATOM 841 O O . SER A 1 104 ? 12.230 -13.369 6.046 1.00 71.12 104 SER A O 1
ATOM 843 N N . ARG A 1 105 ? 12.411 -11.363 7.061 1.00 62.91 105 ARG A N 1
ATOM 844 C CA . ARG A 1 105 ? 13.407 -11.742 8.097 1.00 62.91 105 ARG A CA 1
ATOM 845 C C . ARG A 1 105 ? 13.344 -10.916 9.407 1.00 62.91 105 ARG A C 1
ATOM 847 O O . ARG A 1 105 ? 14.354 -10.796 10.106 1.00 62.91 105 ARG A O 1
ATOM 854 N N . SER A 1 106 ? 12.190 -10.341 9.776 1.00 53.50 106 SER A N 1
ATOM 855 C CA . SER A 1 106 ? 12.119 -9.279 10.813 1.00 53.50 106 SER A CA 1
ATOM 856 C C . SER A 1 106 ? 12.474 -9.703 12.250 1.00 53.50 106 SER A C 1
ATOM 858 O O . SER A 1 106 ? 12.801 -8.837 13.066 1.00 53.50 106 SER A O 1
ATOM 860 N N . HIS A 1 107 ? 12.513 -11.003 12.568 1.00 52.50 107 HIS A N 1
ATOM 861 C CA . HIS A 1 107 ? 12.840 -11.471 13.923 1.00 52.50 107 HIS A CA 1
ATOM 862 C C . HIS A 1 107 ? 14.263 -11.102 14.395 1.00 52.50 107 HIS A C 1
ATOM 864 O O . HIS A 1 107 ? 14.512 -11.116 15.598 1.00 52.50 107 HIS A O 1
ATOM 870 N N . HIS A 1 108 ? 15.184 -10.718 13.497 1.00 50.62 108 HIS A N 1
ATOM 871 C CA . HIS A 1 108 ? 16.545 -10.293 13.871 1.00 50.62 108 HIS A CA 1
ATOM 872 C C . HIS A 1 108 ? 16.831 -8.792 13.635 1.00 50.62 108 HIS A C 1
ATOM 874 O O . HIS A 1 108 ? 17.677 -8.206 14.308 1.00 50.62 108 HIS A O 1
ATOM 880 N N . SER A 1 109 ? 16.104 -8.131 12.726 1.00 53.38 109 SER A N 1
ATOM 881 C CA . SER A 1 109 ? 16.413 -6.768 12.252 1.00 53.38 109 SER A CA 1
ATOM 882 C C . SER A 1 109 ? 15.890 -5.640 13.155 1.00 53.38 109 SER A C 1
ATOM 884 O O . SER A 1 109 ? 16.496 -4.570 13.221 1.00 53.38 109 SER A O 1
ATOM 886 N N . ILE A 1 110 ? 14.792 -5.862 13.888 1.00 56.94 110 ILE A N 1
ATOM 887 C CA . ILE A 1 110 ? 14.172 -4.832 14.749 1.00 56.94 110 ILE A CA 1
ATOM 888 C C . ILE A 1 110 ? 15.075 -4.475 15.946 1.00 56.94 110 ILE A C 1
ATOM 890 O O . ILE A 1 110 ? 15.117 -3.319 16.373 1.00 56.94 110 ILE A O 1
ATOM 894 N N . ALA A 1 111 ? 15.862 -5.432 16.449 1.00 56.31 111 ALA A N 1
ATOM 895 C CA . ALA A 1 111 ? 16.832 -5.188 17.518 1.00 56.31 111 ALA A CA 1
ATOM 896 C C . ALA A 1 111 ? 17.956 -4.222 17.088 1.00 56.31 111 ALA A C 1
ATOM 898 O O . ALA A 1 111 ? 18.447 -3.451 17.908 1.00 56.31 111 ALA A O 1
ATOM 899 N N . ILE A 1 112 ? 18.323 -4.221 15.801 1.00 60.25 112 ILE A N 1
ATOM 900 C CA . ILE A 1 112 ? 19.377 -3.365 15.235 1.00 60.25 112 ILE A CA 1
ATOM 901 C C . ILE A 1 112 ? 18.871 -1.923 15.058 1.00 60.25 112 ILE A C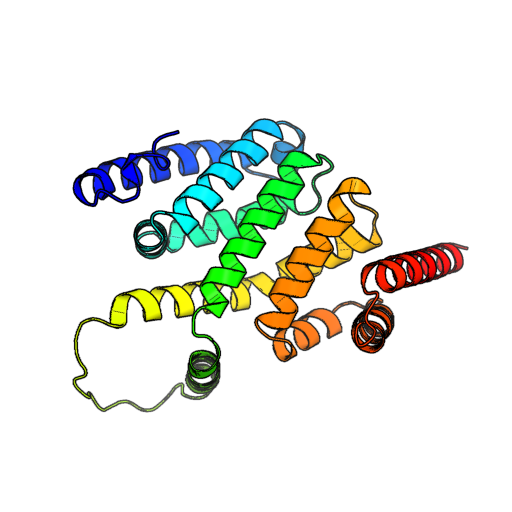 1
ATOM 903 O O . ILE A 1 112 ? 19.573 -0.974 15.399 1.00 60.25 112 ILE A O 1
ATOM 907 N N . LEU A 1 113 ? 17.624 -1.734 14.607 1.00 58.81 113 LEU A N 1
ATOM 908 C CA . LEU A 1 113 ? 17.027 -0.397 14.454 1.00 58.81 113 LEU A CA 1
ATOM 909 C C . LEU A 1 113 ? 16.816 0.314 15.800 1.00 58.81 113 LEU A C 1
ATOM 911 O O . LEU A 1 113 ? 17.058 1.516 15.899 1.00 58.81 113 LEU A O 1
ATOM 915 N N . LYS A 1 114 ? 16.439 -0.423 16.855 1.00 58.44 114 LYS A N 1
ATOM 916 C CA . LYS A 1 114 ? 16.326 0.135 18.215 1.00 58.44 114 LYS A CA 1
ATOM 917 C C . LYS A 1 114 ? 17.682 0.560 18.806 1.00 58.44 114 LYS A C 1
ATOM 919 O O . LYS A 1 114 ? 17.704 1.456 19.645 1.00 58.44 114 LYS A O 1
ATOM 924 N N . ARG A 1 115 ? 18.797 -0.043 18.368 1.00 55.22 115 ARG A N 1
ATOM 925 C CA . ARG A 1 115 ? 20.161 0.337 18.790 1.00 55.22 115 ARG A CA 1
ATOM 926 C C . ARG A 1 115 ? 20.656 1.588 18.072 1.00 55.22 115 ARG A C 1
ATOM 928 O O . ARG A 1 115 ? 21.100 2.516 18.733 1.00 55.22 115 ARG A O 1
ATOM 935 N N . HIS A 1 116 ? 20.434 1.700 16.762 1.00 52.38 116 HIS A N 1
ATOM 936 C CA . HIS A 1 116 ? 20.833 2.895 16.005 1.00 52.38 116 HIS A CA 1
ATOM 937 C C . HIS A 1 116 ? 20.095 4.182 16.399 1.00 52.38 116 HIS A C 1
ATOM 939 O O . HIS A 1 116 ? 20.627 5.262 16.175 1.00 52.38 116 HIS A O 1
ATOM 945 N N . HIS A 1 117 ? 18.904 4.102 17.003 1.00 50.81 117 HIS A N 1
ATOM 946 C CA . HIS A 1 117 ? 18.255 5.303 17.540 1.00 50.81 117 HIS A CA 1
ATOM 947 C C . HIS A 1 117 ? 18.825 5.742 18.905 1.00 50.81 117 HIS A C 1
ATOM 949 O O . HIS A 1 117 ? 18.607 6.881 19.311 1.00 50.81 117 HIS A O 1
ATOM 955 N N . LYS A 1 118 ? 19.562 4.863 19.601 1.00 49.38 118 LYS A N 1
ATOM 956 C CA . LYS A 1 118 ? 20.242 5.152 20.875 1.00 49.38 118 LYS A CA 1
ATOM 957 C C . LYS A 1 118 ? 21.745 5.411 20.729 1.00 49.38 118 LYS A C 1
ATOM 959 O O . LYS A 1 118 ? 22.316 6.056 21.595 1.00 49.38 118 LYS A O 1
ATOM 964 N N . GLU A 1 119 ? 22.367 4.947 19.651 1.00 45.50 119 GLU A N 1
ATOM 965 C CA . GLU A 1 119 ? 23.809 5.049 19.404 1.00 45.50 119 GLU A CA 1
ATOM 966 C C . GLU A 1 119 ? 24.103 6.099 18.321 1.00 45.50 119 GLU A C 1
ATOM 968 O O . GLU A 1 119 ? 24.580 5.803 17.225 1.00 45.50 119 GLU A O 1
ATOM 973 N N . GLY A 1 120 ? 23.792 7.359 18.627 1.00 46.22 120 GLY A N 1
ATOM 974 C CA . GLY A 1 120 ? 24.528 8.484 18.063 1.00 46.22 120 GLY A CA 1
ATOM 975 C C . GLY A 1 120 ? 25.742 8.715 18.952 1.00 46.22 120 GLY A C 1
ATOM 976 O O . GLY A 1 120 ? 25.593 9.410 19.941 1.00 46.22 120 GLY A O 1
ATOM 977 N N . GLU A 1 121 ? 26.859 8.063 18.612 1.00 49.03 121 GLU A N 1
ATOM 978 C CA . GLU A 1 121 ? 28.224 8.139 19.179 1.00 49.03 121 GLU A CA 1
ATOM 979 C C . GLU A 1 121 ? 28.738 6.735 19.513 1.00 49.03 121 GLU A C 1
ATOM 981 O O . GLU A 1 121 ? 28.453 6.187 20.570 1.00 49.03 121 GLU A O 1
ATOM 986 N N . THR A 1 122 ? 29.468 6.125 18.577 1.00 43.16 122 THR A N 1
ATOM 987 C CA . THR A 1 122 ? 30.805 5.525 18.772 1.00 43.16 122 THR A CA 1
ATOM 988 C C . THR A 1 122 ? 31.163 4.769 17.489 1.00 43.16 122 THR A C 1
ATOM 990 O O . THR A 1 122 ? 30.444 3.879 17.037 1.00 43.16 122 THR A O 1
ATOM 993 N N . GLN A 1 123 ? 32.263 5.177 16.858 1.00 45.97 123 GLN A N 1
ATOM 994 C CA . GLN A 1 123 ? 32.814 4.559 15.655 1.00 45.97 123 GLN A CA 1
ATOM 995 C C . GLN A 1 123 ? 33.521 3.235 15.966 1.00 45.97 123 GLN A C 1
ATOM 997 O O . GLN A 1 123 ? 34.197 3.107 16.981 1.00 45.97 123 GLN A O 1
ATOM 1002 N N . GLY A 1 124 ? 33.488 2.330 14.986 1.00 46.81 124 GLY A N 1
ATOM 1003 C CA . GLY A 1 124 ? 34.603 1.426 14.709 1.00 46.81 124 GLY A CA 1
ATOM 1004 C C . GLY A 1 124 ? 34.360 -0.040 15.046 1.00 46.81 124 GL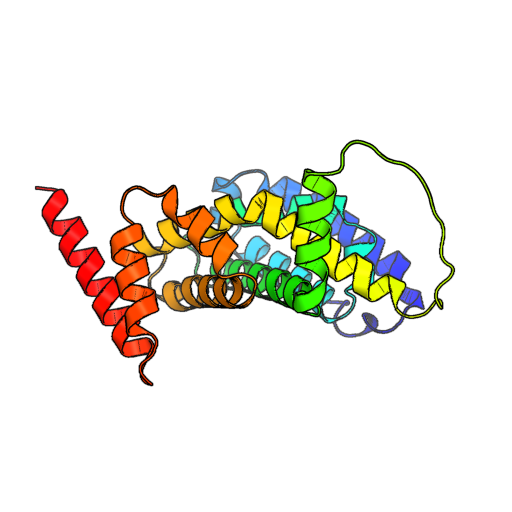Y A C 1
ATOM 1005 O O . GLY A 1 124 ? 34.497 -0.453 16.191 1.00 46.81 124 GLY A O 1
ATOM 1006 N N . SER A 1 125 ? 34.113 -0.853 14.017 1.00 42.94 125 SER A N 1
ATOM 1007 C CA . SER A 1 125 ? 34.995 -1.980 13.658 1.00 42.94 125 SER A CA 1
ATOM 1008 C C . SER A 1 125 ? 34.365 -2.826 12.555 1.00 42.94 125 SER A C 1
ATOM 1010 O O . SER A 1 125 ? 33.253 -3.341 12.674 1.00 42.94 125 SER A O 1
ATOM 1012 N N . GLU A 1 126 ? 35.107 -2.956 11.460 1.00 47.06 126 GLU A N 1
ATOM 1013 C CA . GLU A 1 126 ? 34.763 -3.755 10.292 1.00 47.06 126 GLU A CA 1
ATOM 1014 C C . GLU A 1 126 ? 34.891 -5.251 10.597 1.00 47.06 126 GLU A C 1
ATOM 1016 O O . GLU A 1 126 ? 35.918 -5.717 11.088 1.00 47.06 126 GLU A O 1
ATOM 1021 N N . SER A 1 127 ? 33.875 -6.035 10.231 1.00 40.75 127 SER A N 1
ATOM 1022 C CA . SER A 1 127 ? 34.013 -7.485 10.097 1.00 40.75 127 SER A CA 1
ATOM 1023 C C . SER A 1 127 ? 33.487 -7.949 8.737 1.00 40.75 127 SER A C 1
ATOM 1025 O O . SER A 1 127 ? 32.347 -7.701 8.345 1.00 40.75 127 SER A O 1
ATOM 1027 N N . LYS A 1 128 ? 34.382 -8.605 7.989 1.00 56.03 128 LYS A N 1
ATOM 1028 C CA . LYS A 1 128 ? 34.159 -9.245 6.684 1.00 56.03 128 LYS A CA 1
ATOM 1029 C C . LYS A 1 128 ? 33.192 -10.425 6.821 1.00 56.03 128 LYS A C 1
ATOM 1031 O O . LYS A 1 128 ? 33.549 -11.422 7.445 1.00 56.03 128 LYS A O 1
ATOM 1036 N N . ILE A 1 129 ? 32.028 -10.374 6.159 1.00 45.47 129 ILE A N 1
ATOM 1037 C CA . ILE A 1 129 ? 31.125 -11.530 5.998 1.00 45.47 129 ILE A CA 1
ATOM 1038 C C . ILE A 1 129 ? 30.582 -11.626 4.557 1.00 45.47 129 ILE A C 1
ATOM 1040 O O . ILE A 1 129 ? 29.941 -10.713 4.052 1.00 45.47 129 ILE A O 1
ATOM 1044 N N . ARG A 1 130 ? 30.869 -12.789 3.945 1.00 44.19 130 ARG A N 1
ATOM 1045 C CA . ARG A 1 130 ? 30.292 -13.482 2.767 1.00 44.19 130 ARG A CA 1
ATOM 1046 C C . ARG A 1 130 ? 29.185 -12.773 1.952 1.00 44.19 130 ARG A C 1
ATOM 1048 O O . ARG A 1 130 ? 28.053 -12.596 2.396 1.00 44.19 130 ARG A O 1
ATOM 1055 N N . ASN A 1 131 ? 29.499 -12.538 0.676 1.00 44.16 131 ASN A N 1
ATOM 1056 C CA . ASN A 1 131 ? 28.695 -11.824 -0.323 1.00 44.16 131 ASN A CA 1
ATOM 1057 C C . ASN A 1 131 ? 27.662 -12.717 -1.044 1.00 44.16 131 ASN A C 1
ATOM 1059 O O . ASN A 1 131 ? 27.854 -13.084 -2.200 1.00 44.16 131 ASN A O 1
ATOM 1063 N N . SER A 1 132 ? 26.554 -13.054 -0.384 1.00 46.19 132 SER A N 1
ATOM 1064 C CA . SER A 1 132 ? 25.338 -13.538 -1.080 1.00 46.19 132 SER A CA 1
ATOM 1065 C C . SER A 1 132 ? 24.024 -13.251 -0.335 1.00 46.19 132 SER A C 1
ATOM 1067 O O . SER A 1 132 ? 22.949 -13.369 -0.914 1.00 46.19 132 SER A O 1
ATOM 1069 N N . SER A 1 133 ? 24.086 -12.786 0.917 1.00 52.00 133 SER A N 1
ATOM 1070 C CA . SER A 1 133 ? 22.930 -12.445 1.767 1.00 52.00 133 SER A CA 1
ATOM 1071 C C . SER A 1 133 ? 22.588 -10.947 1.833 1.00 52.00 133 SER A C 1
ATOM 1073 O O . SER A 1 133 ? 21.592 -10.567 2.452 1.00 52.00 133 SER A O 1
ATOM 1075 N N . THR A 1 134 ? 23.390 -10.079 1.212 1.00 56.25 134 THR A N 1
ATOM 1076 C CA . THR A 1 134 ? 23.326 -8.616 1.385 1.00 56.25 134 THR A CA 1
ATOM 1077 C C . THR A 1 134 ? 22.109 -7.975 0.707 1.00 56.25 134 THR A C 1
ATOM 1079 O O . THR A 1 134 ? 21.497 -7.067 1.264 1.00 56.25 134 THR A O 1
ATOM 1082 N N . SER A 1 135 ? 21.708 -8.474 -0.468 1.00 57.47 135 SER A N 1
ATOM 1083 C CA . SER A 1 135 ? 20.589 -7.920 -1.251 1.00 57.47 135 SER A CA 1
ATOM 1084 C C . SER A 1 135 ? 19.235 -8.079 -0.544 1.00 57.47 135 SER A C 1
ATOM 1086 O O . SER A 1 135 ? 18.489 -7.109 -0.399 1.00 57.47 135 SER A O 1
ATOM 1088 N N . THR A 1 136 ? 18.943 -9.278 -0.028 1.00 60.03 136 THR A N 1
ATOM 1089 C CA . THR A 1 136 ? 17.704 -9.562 0.714 1.00 60.03 136 THR A CA 1
ATOM 1090 C C . THR A 1 136 ? 17.617 -8.786 2.024 1.00 60.03 136 THR A C 1
ATOM 1092 O O . THR A 1 136 ? 16.550 -8.282 2.358 1.00 60.03 136 THR A O 1
ATOM 1095 N N . ASN A 1 137 ? 18.737 -8.613 2.733 1.00 71.12 137 ASN A N 1
ATOM 1096 C CA . ASN A 1 137 ? 18.746 -7.876 3.998 1.00 71.12 137 ASN A CA 1
ATOM 1097 C C . ASN A 1 137 ? 18.446 -6.383 3.792 1.00 71.12 137 ASN A C 1
ATOM 1099 O O . ASN A 1 137 ? 17.699 -5.793 4.570 1.00 71.12 137 ASN A O 1
ATOM 1103 N N . ASN A 1 138 ? 18.966 -5.778 2.720 1.00 77.94 138 ASN A N 1
ATOM 1104 C CA . ASN A 1 138 ? 18.726 -4.364 2.426 1.00 77.94 138 ASN A CA 1
ATOM 1105 C C . ASN A 1 138 ? 17.254 -4.074 2.100 1.00 77.94 138 ASN A C 1
ATOM 1107 O O . ASN A 1 138 ? 16.730 -3.031 2.494 1.00 77.94 138 ASN A O 1
ATOM 1111 N N . ARG A 1 139 ? 16.574 -5.005 1.420 1.00 83.56 139 ARG A N 1
ATOM 1112 C CA . ARG A 1 139 ? 15.145 -4.895 1.106 1.00 83.56 139 ARG A CA 1
ATOM 1113 C C . ARG A 1 139 ? 14.289 -4.871 2.367 1.00 83.56 139 ARG A C 1
ATOM 1115 O O . ARG A 1 139 ? 13.469 -3.970 2.533 1.00 83.56 139 ARG A O 1
ATOM 1122 N N . ASP A 1 140 ? 14.483 -5.853 3.237 1.00 85.69 140 ASP A N 1
ATOM 1123 C CA . ASP A 1 140 ? 13.650 -6.033 4.423 1.00 85.69 140 ASP A CA 1
ATOM 1124 C C . ASP A 1 140 ? 13.838 -4.843 5.388 1.00 85.69 140 ASP A C 1
ATOM 1126 O O . ASP A 1 140 ? 12.864 -4.309 5.924 1.00 85.69 140 ASP A O 1
ATOM 1130 N N . ILE A 1 141 ? 15.077 -4.341 5.524 1.00 88.94 141 ILE A N 1
ATOM 1131 C CA . ILE A 1 141 ? 15.390 -3.118 6.284 1.00 88.94 141 ILE A CA 1
ATOM 1132 C C . ILE A 1 141 ? 14.690 -1.895 5.681 1.00 88.94 141 ILE A C 1
ATOM 1134 O O . ILE A 1 141 ? 14.151 -1.078 6.427 1.00 88.94 141 ILE A O 1
ATOM 1138 N N . TYR A 1 142 ? 14.685 -1.753 4.354 1.00 91.12 142 TYR A N 1
ATOM 1139 C CA . TYR A 1 142 ? 14.045 -0.620 3.690 1.00 91.12 142 TYR A CA 1
ATOM 1140 C C . TYR A 1 142 ? 12.530 -0.588 3.935 1.00 91.12 142 TYR A C 1
ATOM 1142 O O . TYR A 1 142 ? 12.017 0.423 4.411 1.00 91.12 142 TYR A O 1
ATOM 1150 N N . PHE A 1 143 ? 11.819 -1.694 3.692 1.00 92.56 143 PHE A N 1
ATOM 1151 C CA . PHE A 1 143 ? 10.374 -1.752 3.940 1.00 92.56 143 PHE A CA 1
ATOM 1152 C C . PHE A 1 143 ? 10.034 -1.621 5.427 1.00 92.56 143 PHE A C 1
ATOM 1154 O O . PHE A 1 143 ? 9.051 -0.971 5.773 1.00 92.56 143 PHE A O 1
ATOM 1161 N N . THR A 1 144 ? 10.879 -2.152 6.314 1.00 92.69 144 THR A N 1
ATOM 1162 C CA . THR A 1 144 ? 10.749 -1.930 7.760 1.00 92.69 144 THR A CA 1
ATOM 1163 C C . THR A 1 144 ? 10.837 -0.441 8.096 1.00 92.69 144 THR A C 1
ATOM 1165 O O . THR A 1 144 ? 9.965 0.077 8.788 1.00 92.69 144 THR A O 1
ATOM 1168 N N . LYS A 1 145 ? 11.841 0.278 7.572 1.00 92.81 145 LYS A N 1
ATOM 1169 C CA . LYS A 1 145 ? 11.970 1.734 7.761 1.00 92.81 145 LYS A CA 1
ATOM 1170 C C . LYS A 1 145 ? 10.763 2.485 7.204 1.00 92.81 145 LYS A C 1
ATOM 1172 O O . LYS A 1 145 ? 10.233 3.354 7.883 1.00 92.81 145 LYS A O 1
ATOM 1177 N N . LEU A 1 146 ? 10.297 2.116 6.013 1.00 94.62 146 LEU A N 1
ATOM 1178 C CA . LEU A 1 146 ? 9.138 2.737 5.374 1.00 94.62 146 LEU A CA 1
ATOM 1179 C C . LEU A 1 146 ? 7.863 2.579 6.222 1.00 94.62 146 LEU A C 1
ATOM 1181 O O . LEU A 1 146 ? 7.140 3.550 6.450 1.00 94.62 146 LEU A O 1
ATOM 1185 N N . LEU A 1 147 ? 7.627 1.375 6.756 1.00 94.94 147 LEU A N 1
ATOM 1186 C CA . LEU A 1 147 ? 6.520 1.096 7.675 1.00 94.94 147 LEU A CA 1
ATOM 1187 C C . LEU A 1 147 ? 6.690 1.806 9.020 1.00 94.94 147 LEU A C 1
ATOM 1189 O O . LEU A 1 147 ? 5.698 2.241 9.587 1.00 94.94 147 LEU A O 1
ATOM 1193 N N . HIS A 1 148 ? 7.910 1.983 9.522 1.00 93.19 148 HIS A N 1
ATOM 1194 C CA . HIS A 1 148 ? 8.142 2.790 10.721 1.00 93.19 148 HIS A CA 1
ATOM 1195 C C . HIS A 1 148 ? 7.821 4.276 10.493 1.00 93.19 148 HIS A C 1
ATOM 1197 O O . HIS A 1 148 ? 7.189 4.898 11.346 1.00 93.19 148 HIS A O 1
ATOM 1203 N N . SER A 1 149 ? 8.219 4.839 9.348 1.00 95.50 149 SER A N 1
ATOM 1204 C CA . SER A 1 149 ? 8.015 6.259 9.030 1.00 95.50 149 SER A CA 1
ATOM 1205 C C . SER A 1 149 ? 6.552 6.605 8.753 1.00 95.50 149 SER A C 1
ATOM 1207 O O . SER A 1 149 ? 6.085 7.682 9.121 1.00 95.50 149 SER A O 1
ATOM 1209 N N . HIS A 1 150 ? 5.811 5.705 8.100 1.00 96.81 150 HIS A N 1
ATOM 1210 C CA . HIS A 1 150 ? 4.461 5.996 7.602 1.00 96.81 150 HIS A CA 1
ATOM 1211 C C . HIS A 1 150 ? 3.369 5.066 8.143 1.00 96.81 150 HIS A C 1
ATOM 1213 O O . HIS A 1 150 ? 2.185 5.299 7.892 1.00 96.81 150 HIS A O 1
ATOM 1219 N N . GLY A 1 151 ? 3.729 4.034 8.906 1.00 95.38 151 GLY A N 1
ATOM 1220 C CA . GLY A 1 151 ? 2.794 3.032 9.415 1.00 95.38 151 GLY A CA 1
ATOM 1221 C C . GLY A 1 151 ? 1.753 3.613 10.361 1.00 95.38 151 GLY A C 1
ATOM 1222 O O . GLY A 1 151 ? 0.596 3.216 10.286 1.00 95.38 151 GLY A O 1
ATOM 1223 N N . LYS A 1 152 ? 2.108 4.624 11.166 1.00 95.00 152 LYS A N 1
ATOM 1224 C CA . LYS A 1 152 ? 1.134 5.335 12.012 1.00 95.00 152 LYS A CA 1
ATOM 1225 C C . LYS A 1 152 ? 0.013 5.947 11.170 1.00 95.00 152 LYS A C 1
ATOM 1227 O O . LYS A 1 152 ? -1.161 5.778 11.486 1.00 95.00 152 LYS A O 1
ATOM 1232 N N . THR A 1 153 ? 0.367 6.615 10.072 1.00 96.06 153 THR A N 1
ATOM 1233 C CA . THR A 1 153 ? -0.605 7.217 9.149 1.00 96.06 153 THR A CA 1
ATOM 1234 C C . THR A 1 153 ? -1.438 6.153 8.441 1.00 96.06 153 THR A C 1
ATOM 1236 O O . THR A 1 153 ? -2.652 6.316 8.329 1.00 96.06 153 THR A O 1
ATOM 1239 N N . LEU A 1 154 ? -0.813 5.051 8.010 1.00 96.62 154 LEU A N 1
ATOM 1240 C CA . LEU A 1 154 ? -1.508 3.914 7.402 1.00 96.62 154 LEU A CA 1
ATOM 1241 C C . LEU A 1 154 ? -2.552 3.320 8.356 1.00 96.62 154 LEU A C 1
ATOM 1243 O O . LEU A 1 154 ? -3.726 3.250 8.001 1.00 96.62 154 LEU A O 1
ATOM 1247 N N . VAL A 1 155 ? -2.150 2.966 9.580 1.00 93.94 155 VAL A N 1
ATOM 1248 C CA . VAL A 1 155 ? -3.049 2.440 10.621 1.00 93.94 155 VAL A CA 1
ATOM 1249 C C . VAL A 1 155 ? -4.165 3.437 10.918 1.00 93.94 155 VAL A C 1
ATOM 1251 O O . VAL A 1 155 ? -5.329 3.055 10.992 1.00 93.94 155 VAL A O 1
ATOM 1254 N N . GLY A 1 156 ? -3.849 4.730 10.993 1.00 92.06 156 GLY A N 1
ATOM 1255 C CA . GLY A 1 156 ? -4.848 5.782 11.143 1.00 92.06 156 GLY A CA 1
ATOM 1256 C C . GLY A 1 156 ? -5.898 5.810 10.039 1.00 92.06 156 GLY A C 1
ATOM 1257 O O . GLY A 1 156 ? -7.085 5.952 10.331 1.00 92.06 156 GLY A O 1
ATOM 1258 N N . HIS A 1 157 ? -5.488 5.680 8.777 1.00 94.06 157 HIS A N 1
ATOM 1259 C CA . HIS A 1 157 ? -6.427 5.614 7.659 1.00 94.06 157 HIS A CA 1
ATOM 1260 C C . HIS A 1 157 ? -7.242 4.322 7.663 1.00 94.06 157 HIS A C 1
ATOM 1262 O O . HIS A 1 157 ? -8.442 4.394 7.428 1.00 94.06 157 HIS A O 1
ATOM 1268 N N . ILE A 1 158 ? -6.640 3.178 7.999 1.00 92.44 158 ILE A N 1
ATOM 1269 C CA . ILE A 1 158 ? -7.358 1.905 8.150 1.00 92.44 158 ILE A CA 1
ATOM 1270 C C . ILE A 1 158 ? -8.440 2.037 9.222 1.00 92.44 158 ILE A C 1
ATOM 1272 O O . ILE A 1 158 ? -9.603 1.765 8.949 1.00 92.44 158 ILE A O 1
ATOM 1276 N N . LEU A 1 159 ? -8.095 2.526 10.417 1.00 89.06 159 LEU A N 1
ATOM 1277 C CA . LEU A 1 159 ? -9.053 2.696 11.511 1.00 89.06 159 LEU A CA 1
ATOM 1278 C C . LEU A 1 159 ? -10.166 3.683 11.157 1.00 89.06 159 LEU A C 1
ATOM 1280 O O . LEU A 1 159 ? -11.328 3.411 11.443 1.00 89.06 159 LEU A O 1
ATOM 1284 N N . LYS A 1 160 ? -9.836 4.803 10.503 1.00 88.56 160 LYS A N 1
ATOM 1285 C CA . LYS A 1 160 ? -10.844 5.737 9.981 1.00 88.56 160 LYS A CA 1
ATOM 1286 C C . LYS A 1 160 ? -11.747 5.064 8.952 1.00 88.56 160 LYS A C 1
ATOM 1288 O O . LYS A 1 160 ? -12.956 5.256 9.009 1.00 88.56 160 LYS A O 1
ATOM 1293 N N . GLY A 1 161 ? -11.171 4.291 8.034 1.00 88.19 161 GLY A N 1
ATOM 1294 C CA . GLY A 1 161 ? -11.897 3.602 6.974 1.00 88.19 161 GLY A CA 1
ATOM 1295 C C . GLY A 1 161 ? -12.833 2.528 7.511 1.00 88.19 161 GLY A C 1
ATOM 1296 O O . GLY A 1 161 ? -13.961 2.418 7.033 1.00 88.19 161 GLY A O 1
ATOM 1297 N N . LEU A 1 162 ? -12.396 1.816 8.553 1.00 84.44 162 LEU A N 1
ATOM 1298 C CA . LEU A 1 162 ? -13.243 0.949 9.354 1.00 84.44 162 LEU A CA 1
ATOM 1299 C C . LEU A 1 162 ? -14.344 1.806 9.982 1.00 84.44 162 LEU A C 1
ATOM 1301 O O . LEU A 1 162 ? -15.452 1.765 9.478 1.00 84.44 162 LEU A O 1
ATOM 1305 N N . ILE A 1 163 ? -14.048 2.674 10.959 1.00 81.44 163 ILE A N 1
ATOM 1306 C CA . ILE A 1 163 ? -15.022 3.460 11.755 1.00 81.44 163 ILE A CA 1
ATOM 1307 C C . ILE A 1 163 ? -16.073 4.201 10.917 1.00 81.44 163 ILE A C 1
ATOM 1309 O O . ILE A 1 163 ? -17.257 4.176 11.253 1.00 81.44 163 ILE A O 1
ATOM 1313 N N . HIS A 1 164 ? -15.653 4.892 9.860 1.00 80.00 164 HIS A N 1
ATOM 1314 C CA . HIS A 1 164 ? -16.542 5.730 9.057 1.00 80.00 164 HIS A CA 1
ATOM 1315 C C . HIS A 1 164 ? -17.267 4.963 7.950 1.00 80.00 164 HIS A C 1
ATOM 1317 O O . HIS A 1 164 ? -18.048 5.569 7.223 1.00 80.00 164 HIS A O 1
ATOM 1323 N N . GLY A 1 165 ? -17.062 3.646 7.849 1.00 65.00 165 GLY A N 1
ATOM 1324 C CA . GLY A 1 165 ? -17.765 2.816 6.884 1.00 65.00 165 GLY A CA 1
ATOM 1325 C C . GLY A 1 165 ? -17.387 3.166 5.451 1.00 65.00 165 GLY A C 1
ATOM 1326 O O . GLY A 1 165 ? -18.267 3.415 4.627 1.00 65.00 165 GLY A O 1
ATOM 1327 N N . THR A 1 166 ? -16.084 3.135 5.138 1.00 64.12 166 THR A N 1
ATOM 1328 C CA . THR A 1 166 ? -15.664 2.918 3.740 1.00 64.12 166 THR A CA 1
ATOM 1329 C C . THR A 1 166 ? -16.443 1.734 3.166 1.00 64.12 166 THR A C 1
ATOM 1331 O O . THR A 1 166 ? -16.879 0.866 3.927 1.00 64.12 166 THR A O 1
ATOM 1334 N N . VAL A 1 167 ? -16.678 1.741 1.847 1.00 66.94 167 VAL A N 1
ATOM 1335 C CA . VAL A 1 167 ? -17.563 0.804 1.127 1.00 66.94 167 VAL A CA 1
ATOM 1336 C C . VAL A 1 167 ? -17.593 -0.561 1.822 1.00 66.94 167 VAL A C 1
ATOM 1338 O O . VAL A 1 167 ? -16.563 -1.226 1.877 1.00 66.94 167 VAL A O 1
ATOM 1341 N N . LEU A 1 168 ? -18.745 -0.969 2.378 1.00 69.44 168 LEU A N 1
ATOM 1342 C CA . LEU A 1 168 ? -18.870 -2.140 3.272 1.00 69.44 168 LEU A CA 1
ATOM 1343 C C . LEU A 1 168 ? -18.187 -3.411 2.732 1.00 69.44 168 LEU A C 1
ATOM 1345 O O . LEU A 1 168 ? -17.714 -4.246 3.497 1.00 69.44 168 LEU A O 1
ATOM 1349 N N . SER A 1 169 ? -18.104 -3.547 1.408 1.00 76.75 169 SER A N 1
ATOM 1350 C CA . SER A 1 169 ? -17.408 -4.635 0.721 1.00 76.75 169 SER A CA 1
ATOM 1351 C C . SER A 1 169 ? -15.893 -4.700 0.967 1.00 76.75 169 SER A C 1
ATOM 1353 O O . SER A 1 169 ? -15.312 -5.775 0.854 1.00 76.75 169 SER A O 1
ATOM 1355 N N . SER A 1 170 ? -15.248 -3.577 1.285 1.00 84.19 170 SER A N 1
ATOM 1356 C CA . SER A 1 170 ? -13.792 -3.444 1.423 1.00 84.19 170 SER A CA 1
ATOM 1357 C C . SER A 1 170 ? -13.304 -3.553 2.871 1.00 84.19 170 SER A C 1
ATOM 1359 O O . SER A 1 170 ? -12.096 -3.617 3.099 1.00 84.19 170 SER A O 1
ATOM 1361 N N . VAL A 1 171 ? -14.215 -3.648 3.848 1.00 85.50 171 VAL A N 1
ATOM 1362 C CA . VAL A 1 171 ? -13.892 -3.811 5.280 1.00 85.50 171 VAL A CA 1
ATOM 1363 C C . VAL A 1 171 ? -12.955 -5.001 5.507 1.00 85.50 171 VAL A C 1
ATOM 1365 O O . VAL A 1 171 ? -11.909 -4.848 6.132 1.00 85.50 171 VAL A O 1
ATOM 1368 N N . ASN A 1 172 ? -13.248 -6.144 4.876 1.00 88.12 172 ASN A N 1
ATOM 1369 C CA . A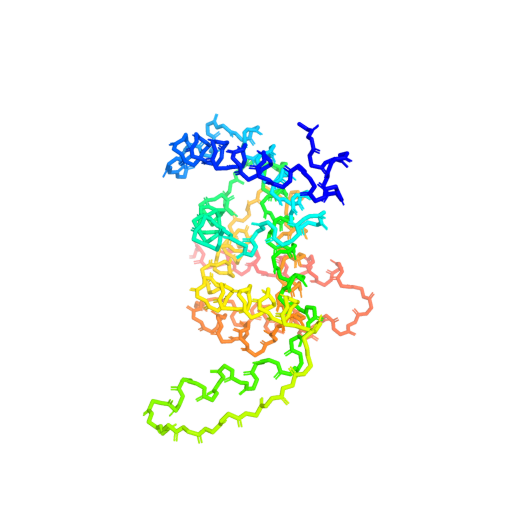SN A 1 172 ? -12.415 -7.348 4.969 1.00 88.12 172 ASN A CA 1
ATOM 1370 C C . ASN A 1 172 ? -10.955 -7.101 4.537 1.00 88.12 172 ASN A C 1
ATO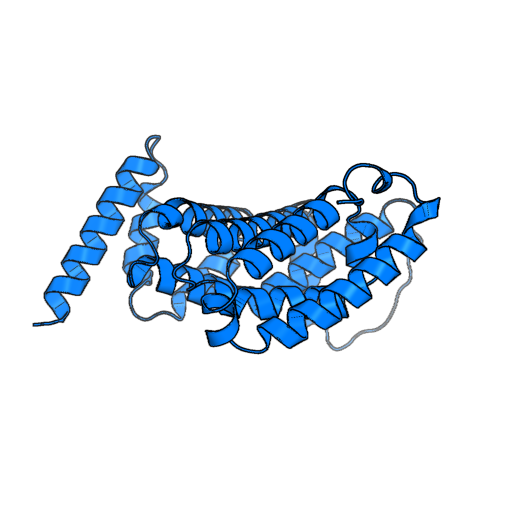M 1372 O O . ASN A 1 172 ? -10.046 -7.742 5.056 1.00 88.12 172 ASN A O 1
ATOM 1376 N N . LYS A 1 173 ? -10.712 -6.194 3.579 1.00 92.56 173 LYS A N 1
ATOM 1377 C CA . LYS A 1 173 ? -9.355 -5.870 3.110 1.00 92.56 173 LYS A CA 1
ATOM 1378 C C . LYS A 1 173 ? -8.615 -4.944 4.056 1.00 92.56 173 LYS A C 1
ATOM 1380 O O . LYS A 1 173 ? -7.440 -5.168 4.322 1.00 92.56 173 LYS A O 1
ATOM 1385 N N . LEU A 1 174 ? -9.301 -3.955 4.620 1.00 91.44 174 LEU A N 1
ATOM 1386 C CA . LEU A 1 174 ? -8.728 -3.101 5.659 1.00 91.44 174 LEU A CA 1
ATOM 1387 C C . LEU A 1 174 ? -8.323 -3.918 6.895 1.00 91.44 174 LEU A C 1
ATOM 1389 O O . LEU A 1 174 ? -7.235 -3.727 7.438 1.00 91.44 174 LEU A O 1
ATOM 1393 N N . GLU A 1 175 ? -9.161 -4.874 7.295 1.00 89.06 175 GLU A N 1
ATOM 1394 C CA . GLU A 1 175 ? -8.862 -5.820 8.375 1.00 89.06 175 GLU A CA 1
ATOM 1395 C C . GLU A 1 175 ? -7.682 -6.727 8.039 1.00 89.06 175 GLU A C 1
ATOM 1397 O O . GLU A 1 175 ? -6.821 -6.951 8.889 1.00 89.06 175 GLU A O 1
ATOM 1402 N N . GLN A 1 176 ? -7.609 -7.214 6.797 1.00 91.06 176 GLN A N 1
ATOM 1403 C CA . GLN A 1 176 ? -6.499 -8.041 6.335 1.00 91.06 176 GLN A CA 1
ATOM 1404 C C . GLN A 1 176 ? -5.166 -7.279 6.418 1.00 91.06 176 GLN A C 1
ATOM 1406 O O . GLN A 1 176 ? -4.201 -7.809 6.965 1.00 91.06 176 GLN A O 1
ATOM 1411 N N . VAL A 1 177 ? -5.113 -6.014 5.982 1.00 94.62 177 VAL A N 1
ATOM 1412 C CA . VAL A 1 177 ? -3.907 -5.173 6.122 1.00 94.62 177 VAL A CA 1
ATOM 1413 C C . VAL A 1 177 ? -3.538 -4.975 7.598 1.00 94.62 177 VAL A C 1
ATOM 1415 O O . VAL A 1 177 ? -2.359 -5.029 7.953 1.00 94.62 177 VAL A O 1
ATOM 1418 N N . LEU A 1 178 ? -4.526 -4.763 8.473 1.00 91.50 178 LEU A N 1
ATOM 1419 C CA . LEU A 1 178 ? -4.294 -4.581 9.908 1.00 91.50 178 LEU A CA 1
ATOM 1420 C C . LEU A 1 178 ? -3.748 -5.854 10.576 1.00 91.50 178 LEU A C 1
ATOM 1422 O O . LEU A 1 178 ? -2.829 -5.771 11.389 1.00 91.50 178 LEU A O 1
ATOM 1426 N N . GLU A 1 179 ? -4.271 -7.025 10.209 1.00 88.06 179 GLU A N 1
ATOM 1427 C CA . GLU A 1 179 ? -3.771 -8.333 10.653 1.00 88.06 179 GLU A CA 1
ATOM 1428 C C . GLU A 1 179 ? -2.336 -8.568 10.159 1.00 88.06 179 GLU A C 1
ATOM 1430 O O . GLU A 1 179 ? -1.468 -8.990 10.928 1.00 88.06 179 GLU A O 1
ATOM 1435 N N . GLU A 1 180 ? -2.048 -8.238 8.896 1.00 91.62 180 GLU A N 1
ATOM 1436 C CA . GLU A 1 180 ? -0.689 -8.302 8.362 1.00 91.62 180 GLU A CA 1
ATOM 1437 C C . GLU A 1 180 ? 0.260 -7.417 9.185 1.00 91.62 180 GLU A C 1
ATOM 1439 O O . GLU A 1 180 ? 1.357 -7.859 9.539 1.00 91.62 180 GLU A O 1
ATOM 1444 N N . PHE A 1 181 ? -0.175 -6.208 9.557 1.00 91.06 181 PHE A N 1
ATOM 1445 C CA . PHE A 1 181 ? 0.593 -5.284 10.393 1.00 91.06 181 PHE A CA 1
ATOM 1446 C C . PHE A 1 181 ? 0.808 -5.824 11.816 1.00 91.06 181 PHE A C 1
ATOM 1448 O O . PHE A 1 181 ? 1.921 -5.754 12.342 1.00 91.06 181 PHE A O 1
ATOM 1455 N N . TYR A 1 182 ? -0.225 -6.416 12.423 1.00 88.06 182 TYR A N 1
ATOM 1456 C CA . TYR A 1 182 ? -0.146 -7.045 13.745 1.00 88.06 182 TYR A CA 1
ATOM 1457 C C . TYR A 1 182 ? 0.902 -8.158 13.772 1.00 88.06 182 TYR A C 1
ATOM 1459 O O . TYR A 1 182 ? 1.760 -8.203 14.654 1.00 88.06 182 TYR A O 1
ATOM 1467 N N . GLN A 1 183 ? 0.867 -9.034 12.769 1.00 87.06 183 GLN A N 1
ATOM 1468 C CA . GLN A 1 183 ? 1.835 -10.115 12.619 1.00 87.06 183 GLN A CA 1
ATOM 1469 C C . GLN A 1 183 ? 3.250 -9.607 12.308 1.00 87.06 183 GLN A C 1
ATOM 1471 O O . GLN A 1 183 ? 4.222 -10.295 12.604 1.00 87.06 183 GLN A O 1
ATOM 1476 N N . PHE A 1 184 ? 3.387 -8.434 11.681 1.00 88.44 184 PHE A N 1
ATOM 1477 C CA . PHE A 1 184 ? 4.690 -7.823 11.418 1.00 88.44 184 PHE A CA 1
ATOM 1478 C C . PHE A 1 184 ? 5.334 -7.298 12.701 1.00 88.44 184 PHE A C 1
ATOM 1480 O O . PHE A 1 184 ? 6.499 -7.603 12.967 1.00 88.44 184 PHE A O 1
ATOM 1487 N N . ASN A 1 185 ? 4.592 -6.513 13.488 1.00 88.56 185 ASN A N 1
ATOM 1488 C CA . ASN A 1 185 ? 5.054 -6.016 14.777 1.00 88.56 185 ASN A CA 1
ATOM 1489 C C . ASN A 1 185 ? 3.880 -5.558 15.659 1.00 88.56 185 ASN A C 1
ATOM 1491 O O . ASN A 1 185 ? 3.384 -4.434 15.537 1.00 88.56 185 ASN A O 1
ATOM 1495 N N . LYS A 1 186 ? 3.476 -6.429 16.589 1.00 86.56 186 LYS A N 1
ATOM 1496 C CA . LYS A 1 186 ? 2.409 -6.159 17.558 1.00 86.56 186 LYS A CA 1
ATOM 1497 C C . LYS A 1 186 ? 2.681 -4.916 18.408 1.00 86.56 186 LYS A C 1
ATOM 1499 O O . LYS A 1 186 ? 1.766 -4.121 18.603 1.00 86.56 186 LYS A O 1
ATOM 1504 N N . ASP A 1 187 ? 3.908 -4.745 18.895 1.00 86.19 187 ASP A N 1
ATOM 1505 C CA . ASP A 1 187 ? 4.256 -3.657 19.818 1.00 86.19 187 ASP A CA 1
ATOM 1506 C C . ASP A 1 187 ? 4.129 -2.293 19.129 1.00 86.19 187 ASP A C 1
ATOM 1508 O O . ASP A 1 187 ? 3.529 -1.371 19.677 1.00 86.19 187 ASP A O 1
ATOM 1512 N N . ILE A 1 188 ? 4.625 -2.181 17.891 1.00 87.75 188 ILE A N 1
ATOM 1513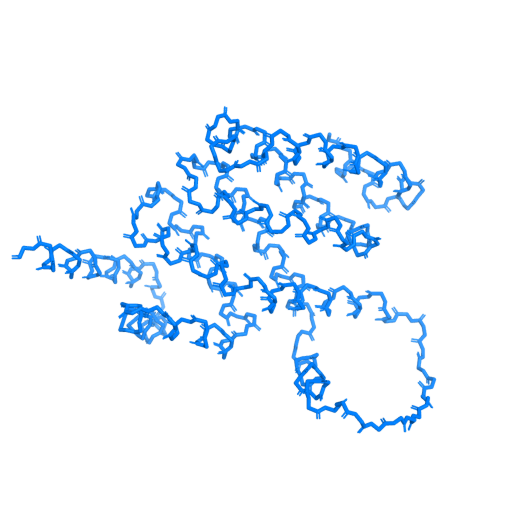 C CA . ILE A 1 188 ? 4.485 -0.962 17.078 1.00 87.75 188 ILE A CA 1
ATOM 1514 C C . ILE A 1 188 ? 3.012 -0.679 16.791 1.00 87.75 188 ILE A C 1
ATOM 1516 O O . ILE A 1 188 ? 2.575 0.467 16.865 1.00 87.75 188 ILE A O 1
ATOM 1520 N N . LEU A 1 189 ? 2.228 -1.710 16.458 1.00 86.31 189 LEU A N 1
ATOM 1521 C CA . LEU A 1 189 ? 0.807 -1.516 16.199 1.00 86.31 189 LEU A CA 1
ATOM 1522 C C . LEU A 1 189 ? 0.083 -0.985 17.444 1.00 86.31 189 LEU A C 1
ATOM 1524 O O . LEU A 1 189 ? -0.688 -0.034 17.339 1.00 86.31 189 LEU A O 1
ATOM 1528 N N . GLN A 1 190 ? 0.364 -1.550 18.621 1.00 83.94 190 GLN A N 1
ATOM 1529 C CA . GLN A 1 190 ? -0.170 -1.051 19.892 1.00 83.94 190 GLN A CA 1
ATOM 1530 C C . GLN A 1 190 ? 0.238 0.407 20.140 1.00 83.94 190 GLN A C 1
ATOM 1532 O O . GLN A 1 190 ? -0.611 1.232 20.488 1.00 83.94 190 GLN A O 1
ATOM 1537 N N . GLU A 1 191 ? 1.506 0.742 19.887 1.00 87.12 191 GLU A N 1
ATOM 1538 C CA . GLU A 1 191 ? 2.014 2.110 19.988 1.00 87.12 191 GLU A CA 1
ATOM 1539 C C . GLU A 1 191 ? 1.271 3.067 19.047 1.00 87.12 191 GLU A C 1
ATOM 1541 O O . GLU A 1 191 ? 0.944 4.183 19.435 1.00 87.12 191 GLU A O 1
ATOM 1546 N N . TYR A 1 192 ? 0.957 2.667 17.816 1.00 88.00 192 TYR A N 1
ATOM 1547 C CA . TYR A 1 192 ? 0.237 3.531 16.875 1.00 88.00 192 TYR A CA 1
ATOM 1548 C C . TYR A 1 192 ? -1.215 3.762 17.280 1.00 88.00 192 TYR A C 1
ATOM 1550 O O . TYR A 1 192 ? -1.745 4.856 17.078 1.00 88.00 192 TYR A O 1
ATOM 1558 N N . ILE A 1 193 ? -1.845 2.760 17.881 1.00 81.94 193 ILE A N 1
ATOM 1559 C CA . ILE A 1 193 ? -3.270 2.784 18.208 1.00 81.94 193 ILE A CA 1
ATOM 1560 C C . ILE A 1 193 ? -3.567 3.605 19.457 1.00 81.94 193 ILE A C 1
ATOM 1562 O O . ILE A 1 193 ? -4.615 4.247 19.513 1.00 81.94 193 ILE A O 1
ATOM 1566 N N . GLN A 1 194 ? -2.628 3.682 20.404 1.00 81.44 194 GLN A N 1
ATOM 1567 C CA . GLN A 1 194 ? -2.789 4.487 21.622 1.00 81.44 194 GLN A CA 1
ATOM 1568 C C . GLN A 1 194 ? -3.038 5.982 21.340 1.00 81.44 194 GLN A C 1
ATOM 1570 O O . GLN A 1 194 ? -3.543 6.698 22.198 1.00 81.44 194 GLN A O 1
ATOM 1575 N N . PHE A 1 195 ? -2.690 6.463 20.140 1.00 78.06 195 PHE A N 1
ATOM 1576 C CA . PHE A 1 195 ? -2.874 7.857 19.731 1.00 78.06 195 PHE A CA 1
ATOM 1577 C C . PHE A 1 195 ? -4.281 8.181 19.226 1.00 78.06 195 PHE A C 1
ATOM 1579 O O . PHE A 1 195 ? -4.550 9.334 18.888 1.00 78.06 195 PHE A O 1
ATOM 1586 N N . TYR A 1 196 ? -5.170 7.193 19.141 1.00 75.19 196 TYR A N 1
ATOM 1587 C CA . TYR A 1 196 ? -6.535 7.410 18.695 1.00 75.19 196 TYR A CA 1
ATOM 1588 C C . TYR A 1 196 ? -7.486 7.376 19.910 1.00 75.19 196 TYR A C 1
ATOM 1590 O O . TYR A 1 196 ? -7.417 6.449 20.716 1.00 75.19 196 TYR A O 1
ATOM 1598 N N . PRO A 1 197 ? -8.372 8.378 20.071 1.00 59.12 197 PRO A N 1
ATOM 1599 C CA . PRO A 1 197 ? -9.124 8.597 21.315 1.00 59.12 197 PRO A CA 1
ATOM 1600 C C . PRO A 1 197 ? -10.269 7.601 21.577 1.00 59.12 197 PRO A C 1
ATOM 1602 O O . PRO A 1 197 ? -10.740 7.506 22.701 1.00 59.12 197 PRO A O 1
ATOM 1605 N N . SER A 1 198 ? -10.715 6.851 20.569 1.00 58.25 198 SER A N 1
ATOM 1606 C CA . SER A 1 198 ? -11.765 5.819 20.662 1.00 58.25 198 SER A CA 1
ATOM 1607 C C . SER A 1 198 ? -11.323 4.359 20.424 1.00 58.25 198 SER A C 1
ATOM 1609 O O . SER A 1 198 ? -12.049 3.461 20.851 1.00 58.25 198 SER A O 1
ATOM 1611 N N . PRO A 1 199 ? -10.181 4.041 19.773 1.00 57.97 199 PRO A N 1
ATOM 1612 C CA . PRO A 1 199 ? -9.876 2.658 19.419 1.00 57.97 199 PRO A CA 1
ATOM 1613 C C . PRO A 1 199 ? -9.240 1.800 20.503 1.00 57.97 199 PRO A C 1
ATOM 1615 O O . PRO A 1 199 ? -9.086 0.618 20.244 1.00 57.97 199 PRO A O 1
ATOM 1618 N N . LYS A 1 200 ? -8.845 2.314 21.677 1.00 55.81 200 LYS A N 1
ATOM 1619 C CA . LYS A 1 200 ? -8.197 1.455 22.688 1.00 55.81 200 LYS A CA 1
ATOM 1620 C C . LYS A 1 200 ? -9.148 0.356 23.179 1.00 55.81 200 LYS A C 1
ATOM 1622 O O . LYS A 1 200 ? -8.800 -0.816 23.103 1.00 55.81 200 LYS A O 1
ATOM 1627 N N . GLU A 1 201 ? -10.375 0.721 23.548 1.00 59.59 201 GLU A N 1
ATOM 1628 C CA . GLU A 1 201 ? -11.427 -0.234 23.934 1.00 59.59 201 GLU A CA 1
ATOM 1629 C C . GLU A 1 201 ? -11.855 -1.119 22.751 1.00 59.59 201 GLU A C 1
ATOM 1631 O O . GLU A 1 201 ? -12.015 -2.330 22.896 1.00 59.59 201 GLU A O 1
ATOM 1636 N N . PHE A 1 202 ? -11.969 -0.538 21.550 1.00 60.75 202 PHE A N 1
ATOM 1637 C CA . PHE A 1 202 ? -12.267 -1.283 20.322 1.00 60.75 202 PHE A CA 1
ATOM 1638 C C . PHE A 1 202 ? -11.195 -2.336 20.012 1.00 60.75 202 PHE A C 1
ATOM 1640 O O . PHE A 1 202 ? -11.521 -3.472 19.689 1.00 60.75 202 PHE A O 1
ATOM 1647 N N . PHE A 1 203 ? -9.920 -1.974 20.127 1.00 61.25 203 PHE A N 1
ATOM 1648 C CA . PHE A 1 203 ? -8.771 -2.807 19.791 1.00 61.25 203 PHE A CA 1
ATOM 1649 C C . PHE A 1 203 ? -8.507 -3.876 20.850 1.00 61.25 203 PHE A C 1
ATOM 1651 O O . PHE A 1 203 ? -8.229 -5.021 20.495 1.00 61.25 203 PHE A O 1
ATOM 1658 N N . GLU A 1 204 ? -8.640 -3.534 22.135 1.00 61.88 204 GLU A N 1
ATOM 1659 C CA . GLU A 1 204 ? -8.585 -4.506 23.230 1.00 61.88 204 GLU A CA 1
ATOM 1660 C C . GLU A 1 204 ? -9.704 -5.539 23.081 1.00 61.88 204 GLU A C 1
ATOM 1662 O O . GLU A 1 204 ? -9.427 -6.734 23.136 1.00 61.88 204 GLU A O 1
ATOM 1667 N N . MET A 1 205 ? -10.937 -5.131 22.759 1.00 56.25 205 MET A N 1
ATOM 1668 C CA . MET A 1 205 ? -11.990 -6.095 22.432 1.00 56.25 205 MET A CA 1
ATOM 1669 C C . MET A 1 205 ? -11.678 -6.892 21.149 1.00 56.25 205 MET A C 1
ATOM 1671 O O . MET A 1 205 ? -11.888 -8.105 21.134 1.00 56.25 205 MET A O 1
ATOM 1675 N N . TYR A 1 206 ? -11.160 -6.261 20.086 1.00 59.25 206 TYR A N 1
ATOM 1676 C CA . TYR A 1 206 ? -10.910 -6.900 18.783 1.00 59.25 206 TYR A CA 1
ATOM 1677 C C . TYR A 1 206 ? -9.839 -7.991 18.860 1.00 59.25 206 TYR A C 1
ATOM 1679 O O . TYR A 1 206 ? -10.030 -9.090 18.347 1.00 59.25 206 TYR A O 1
ATOM 1687 N N . PHE A 1 207 ? -8.723 -7.724 19.542 1.00 59.22 207 PHE A N 1
ATOM 1688 C CA . PHE A 1 207 ? -7.597 -8.657 19.605 1.00 59.22 207 PHE A CA 1
ATOM 1689 C C . PHE A 1 207 ? -7.640 -9.614 20.805 1.00 59.22 207 PHE A C 1
ATOM 1691 O O . PHE A 1 207 ? -7.103 -10.717 20.688 1.00 59.22 207 PHE A O 1
ATOM 1698 N N . CYS A 1 208 ? -8.303 -9.276 21.922 1.00 56.06 208 CYS A N 1
ATOM 1699 C CA . CYS A 1 208 ? -8.510 -10.240 23.017 1.00 56.06 208 CYS A CA 1
ATOM 1700 C C . CYS A 1 208 ? -9.504 -11.347 22.635 1.00 56.06 208 CYS A C 1
ATOM 1702 O O . CYS A 1 208 ? -9.388 -12.474 23.107 1.00 56.06 208 CYS A O 1
ATOM 1704 N N . SER A 1 209 ? -10.454 -11.057 21.748 1.00 49.38 209 SER A N 1
ATOM 1705 C CA . SER A 1 209 ? -11.471 -12.017 21.308 1.00 49.38 209 SER A CA 1
ATOM 1706 C C . SER A 1 209 ? -11.034 -12.900 20.123 1.00 49.38 209 SER A C 1
ATOM 1708 O O . SER A 1 209 ? -11.532 -14.015 19.950 1.00 49.38 209 SER A O 1
ATOM 1710 N N . ALA A 1 210 ? -10.026 -12.468 19.356 1.00 48.78 210 ALA A N 1
ATOM 1711 C CA . ALA A 1 210 ? -9.466 -13.194 18.211 1.00 48.78 210 ALA A CA 1
ATOM 1712 C C . ALA A 1 210 ? -8.668 -14.473 18.568 1.00 48.78 210 ALA A C 1
ATOM 1714 O O . ALA A 1 210 ? -8.216 -15.189 17.666 1.00 48.78 210 ALA A O 1
ATOM 1715 N N . GLN A 1 211 ? -8.513 -14.798 19.861 1.00 52.12 211 GLN A N 1
ATOM 1716 C CA . GLN A 1 211 ? -7.977 -16.090 20.315 1.00 52.12 211 GLN A CA 1
ATOM 1717 C C . GLN A 1 211 ? -8.936 -17.271 20.057 1.00 52.12 211 GLN A C 1
ATOM 1719 O O . GLN A 1 211 ? -8.504 -18.423 20.102 1.00 52.12 211 GLN A O 1
ATOM 1724 N N . HIS A 1 212 ? -10.208 -17.023 19.719 1.00 47.09 212 HIS A N 1
ATOM 1725 C CA . HIS A 1 212 ? -11.169 -18.073 19.372 1.00 47.09 212 HIS A CA 1
ATOM 1726 C C . HIS A 1 212 ? -11.265 -18.339 17.858 1.00 47.09 212 HIS A C 1
ATOM 1728 O O . HIS A 1 212 ? -11.188 -17.437 17.027 1.00 47.09 212 HIS A O 1
ATOM 1734 N N . LYS A 1 213 ? -11.474 -19.619 17.510 1.00 50.50 213 LYS A N 1
ATOM 1735 C CA . LYS A 1 213 ? -11.468 -20.230 16.161 1.00 50.50 213 LYS A CA 1
ATOM 1736 C C . LYS A 1 213 ? -12.410 -19.613 15.108 1.00 50.50 213 LYS A C 1
ATOM 1738 O O . LYS A 1 213 ? -12.375 -20.058 13.967 1.00 50.50 213 LYS A O 1
ATOM 1743 N N . ASP A 1 214 ? -13.211 -18.604 15.447 1.00 58.78 214 ASP A N 1
ATOM 1744 C CA . ASP A 1 214 ? -14.225 -18.026 14.560 1.00 58.78 214 ASP A CA 1
ATOM 1745 C C . ASP A 1 214 ? -14.088 -16.495 14.445 1.00 58.78 214 ASP A C 1
ATOM 1747 O O . ASP A 1 214 ? -14.956 -15.703 14.823 1.00 58.78 214 ASP A O 1
ATOM 1751 N N . ARG A 1 215 ? -12.923 -16.073 13.936 1.00 56.31 215 ARG A N 1
ATOM 1752 C CA . ARG A 1 215 ? -12.496 -14.666 13.835 1.00 56.31 215 ARG A CA 1
ATOM 1753 C C . ARG A 1 215 ? -13.494 -13.781 13.076 1.00 56.31 215 ARG A C 1
ATOM 1755 O O . ARG A 1 215 ? -13.730 -12.654 13.486 1.00 56.31 215 ARG A O 1
ATOM 1762 N N . ARG A 1 216 ? -14.147 -14.298 12.026 1.00 53.78 216 ARG A N 1
ATOM 1763 C CA . ARG A 1 216 ? -15.129 -13.539 11.220 1.00 53.78 216 ARG A CA 1
ATOM 1764 C C . ARG A 1 216 ? -16.374 -13.141 12.012 1.00 53.78 216 ARG A C 1
ATOM 1766 O O . ARG A 1 216 ? -16.893 -12.041 11.835 1.00 53.78 216 ARG A O 1
ATOM 1773 N N . LYS A 1 217 ? -16.844 -14.016 12.904 1.00 57.22 217 LYS A N 1
ATOM 1774 C CA . LYS A 1 217 ? -18.011 -13.732 13.743 1.00 57.22 217 LYS A CA 1
ATOM 1775 C C . LYS A 1 217 ? -17.694 -12.627 14.745 1.00 57.22 217 LYS A C 1
ATOM 1777 O O . LYS A 1 217 ? -18.472 -11.685 14.881 1.00 57.22 217 LYS A O 1
ATOM 1782 N N . CYS A 1 218 ? -16.513 -12.695 15.352 1.00 54.38 218 CYS A N 1
ATOM 1783 C CA . CYS A 1 218 ? -16.104 -11.748 16.374 1.00 54.38 218 CYS A CA 1
ATOM 1784 C C . CYS A 1 218 ? -15.905 -10.331 15.832 1.00 54.38 218 CYS A C 1
ATOM 1786 O O . CYS A 1 218 ? -16.450 -9.379 16.380 1.00 54.38 218 CYS A O 1
ATOM 1788 N N . VAL A 1 219 ? -15.247 -10.216 14.680 1.00 54.44 219 VAL A N 1
ATOM 1789 C CA . VAL A 1 219 ? -15.117 -8.971 13.917 1.00 54.44 219 VAL A CA 1
ATOM 1790 C C . VAL A 1 219 ? -16.481 -8.334 13.637 1.00 54.44 219 VAL A C 1
ATOM 1792 O O . VAL A 1 219 ? -16.688 -7.156 13.921 1.00 54.44 219 VAL A O 1
ATOM 1795 N N . SER A 1 220 ? -17.446 -9.121 13.146 1.00 54.41 220 SER A N 1
ATOM 1796 C CA . SER A 1 220 ? -18.792 -8.619 12.848 1.00 54.41 220 SER A CA 1
ATOM 1797 C C . SER A 1 220 ? -19.546 -8.150 14.101 1.00 54.41 220 SER A C 1
ATOM 1799 O O . SER A 1 220 ? -20.296 -7.175 14.051 1.00 54.41 220 SER A O 1
ATOM 1801 N N . GLU A 1 221 ? -19.343 -8.813 15.242 1.00 57.69 221 GLU A N 1
ATOM 1802 C CA . GLU A 1 221 ? -19.976 -8.464 16.518 1.00 57.69 221 GLU A CA 1
ATOM 1803 C C . GLU A 1 221 ? -19.345 -7.222 17.152 1.00 57.69 221 GLU A C 1
ATOM 1805 O O . GLU A 1 221 ? -20.064 -6.365 17.670 1.00 57.69 221 GLU A O 1
ATOM 1810 N N . LEU A 1 222 ? -18.028 -7.079 17.031 1.00 53.03 222 LEU A N 1
ATOM 1811 C CA . LEU A 1 222 ? -17.269 -5.899 17.428 1.00 53.03 222 LEU A CA 1
ATOM 1812 C C . LEU A 1 222 ? -17.597 -4.680 16.586 1.00 53.03 222 LEU A C 1
ATOM 1814 O O . LEU A 1 222 ? -17.829 -3.603 17.128 1.00 53.03 222 LEU A O 1
ATOM 1818 N N . TRP A 1 223 ? -17.675 -4.858 15.271 1.00 58.94 223 TRP A N 1
ATOM 1819 C CA . TRP A 1 223 ? -18.121 -3.829 14.347 1.00 58.94 223 TRP A CA 1
ATOM 1820 C C . TRP A 1 223 ? -19.536 -3.353 14.706 1.00 58.94 223 TRP A C 1
ATOM 1822 O O . TRP A 1 223 ? -19.779 -2.156 14.855 1.00 58.94 223 TRP A O 1
ATOM 1832 N N . ARG A 1 224 ? -20.458 -4.288 14.981 1.00 60.62 224 ARG A N 1
ATOM 1833 C CA . ARG A 1 224 ? -21.808 -3.975 15.484 1.00 60.62 224 ARG A CA 1
ATOM 1834 C C . ARG A 1 224 ? -21.791 -3.306 16.862 1.00 60.62 224 ARG A C 1
ATOM 1836 O O . ARG A 1 224 ? -22.654 -2.479 17.147 1.00 60.62 224 ARG A O 1
ATOM 1843 N N . ALA A 1 225 ? -20.869 -3.660 17.754 1.00 54.34 225 ALA A N 1
ATOM 1844 C CA . ALA A 1 225 ? -20.727 -3.018 19.062 1.00 54.34 225 ALA A CA 1
ATOM 1845 C C . ALA A 1 225 ? -20.207 -1.576 18.932 1.00 54.34 225 ALA A C 1
ATOM 1847 O O . ALA A 1 225 ? -20.788 -0.667 19.522 1.00 54.34 225 ALA A O 1
ATOM 1848 N N . ALA A 1 226 ? -19.201 -1.354 18.088 1.00 52.62 226 ALA A N 1
ATOM 1849 C CA . ALA A 1 226 ? -18.648 -0.040 17.783 1.00 52.62 226 ALA A CA 1
ATOM 1850 C C . ALA A 1 226 ? -19.671 0.867 17.088 1.00 52.62 226 ALA A C 1
ATOM 1852 O O . ALA A 1 226 ? -19.850 2.010 17.500 1.00 52.62 226 ALA A O 1
ATOM 1853 N N . GLN A 1 227 ? -20.415 0.347 16.103 1.00 56.25 227 GLN A N 1
ATOM 1854 C CA . GLN A 1 227 ? -21.531 1.073 15.490 1.00 56.25 227 GLN A CA 1
ATOM 1855 C C . GLN A 1 227 ? -22.586 1.467 16.530 1.00 56.25 227 GLN A C 1
ATOM 1857 O O . GLN A 1 227 ? -23.030 2.611 16.543 1.00 56.25 227 GLN A O 1
ATOM 1862 N N . ARG A 1 228 ? -22.960 0.560 17.445 1.00 61.75 228 ARG A N 1
ATOM 1863 C CA . ARG A 1 228 ? -23.912 0.866 18.529 1.00 61.75 228 ARG A CA 1
ATOM 1864 C C . ARG A 1 228 ? -23.396 1.946 19.481 1.00 61.75 228 ARG A C 1
ATOM 1866 O O . ARG A 1 228 ? -24.185 2.779 19.915 1.00 61.75 228 ARG A O 1
ATOM 1873 N N . TYR A 1 229 ? -22.104 1.951 19.791 1.00 48.28 229 TYR A N 1
ATOM 1874 C CA . TYR A 1 229 ? -21.487 2.976 20.632 1.00 48.28 229 TYR A CA 1
ATOM 1875 C C . TYR A 1 229 ? -21.454 4.345 19.934 1.00 48.28 229 TYR A C 1
ATOM 1877 O O . TYR A 1 229 ? -21.900 5.336 20.502 1.00 48.28 229 TYR A O 1
ATOM 1885 N N . LEU A 1 230 ? -21.019 4.390 18.671 1.00 49.88 230 LEU A N 1
ATOM 1886 C CA . LEU A 1 230 ? -20.964 5.615 17.861 1.00 49.88 230 LEU A CA 1
ATOM 1887 C C . LEU A 1 230 ? -22.347 6.223 17.590 1.00 49.88 230 LEU A C 1
ATOM 1889 O O . LEU A 1 230 ? -22.471 7.438 17.458 1.00 49.88 230 LEU A O 1
ATOM 1893 N N . LEU A 1 231 ? -23.389 5.393 17.506 1.00 53.31 231 LEU A N 1
ATOM 1894 C CA . LEU A 1 231 ? -24.774 5.855 17.391 1.00 53.31 231 LEU A CA 1
ATOM 1895 C C . LEU A 1 231 ? -25.313 6.434 18.708 1.00 53.31 231 LEU A C 1
ATOM 1897 O O . LEU A 1 231 ? -26.184 7.296 18.668 1.00 53.31 231 LEU A O 1
ATOM 1901 N N . ARG A 1 232 ? -24.799 5.993 19.864 1.00 53.97 232 ARG A N 1
ATOM 1902 C CA . ARG A 1 232 ? -25.211 6.493 21.187 1.00 53.97 232 ARG A CA 1
ATOM 1903 C C . ARG A 1 232 ? -24.554 7.809 21.584 1.00 53.97 232 ARG A C 1
ATOM 1905 O O . ARG A 1 232 ? -25.121 8.515 22.396 1.00 53.97 232 ARG A O 1
ATOM 1912 N N . THR A 1 233 ? -23.382 8.130 21.046 1.00 43.50 233 THR A N 1
ATOM 1913 C CA . THR A 1 233 ? -22.640 9.358 21.385 1.00 43.50 233 THR A CA 1
ATOM 1914 C C . THR A 1 233 ? -22.978 10.552 20.487 1.00 43.50 233 THR A C 1
ATOM 1916 O O . THR A 1 233 ? -22.428 11.633 20.676 1.00 43.50 233 THR A O 1
ATOM 1919 N N . LYS A 1 234 ? -23.865 10.371 19.498 1.00 46.66 234 LYS A N 1
ATOM 1920 C CA . LYS A 1 234 ? -24.343 11.428 18.587 1.00 46.66 234 LYS A CA 1
ATOM 1921 C C . LYS A 1 234 ? -25.670 12.084 19.007 1.00 46.66 234 LYS A C 1
ATOM 1923 O O . LYS A 1 234 ? -26.142 12.956 18.281 1.00 46.66 234 LYS A O 1
ATOM 1928 N N . TYR A 1 235 ? -26.239 11.688 20.143 1.00 41.75 235 TYR A N 1
ATOM 1929 C CA . TYR A 1 235 ? -27.441 12.255 20.764 1.00 41.75 235 TYR A CA 1
ATOM 1930 C C . TYR A 1 235 ? -27.183 12.471 22.254 1.00 41.75 235 TYR A C 1
ATOM 1932 O O . TYR A 1 235 ? -27.855 13.352 22.828 1.00 41.75 235 TYR A O 1
#

Radius of gyration: 19.64 Å; chains: 1; bounding box: 62×35×44 Å

InterPro domains:
  IPR011989 Armadillo-like helical [G3DSA:1.25.10.10] (1-224)
  IPR051345 Importin beta-like nuclear transport receptors [PTHR12363] (4-187)

pLDDT: mean 78.79, std 18.8, range [40.75, 98.31]

Foldseek 3Di:
DPLVPCLQPPVCLVVVLVVLVVLLVVLCVQLVALVSCQVCVVSLLVNLQVLLSNCVRHVLSCLVPLVSVLSVLVSLLSCCLHLDQRSNLSSLSSLLSLLVLLQPPLPPVVVVVVVVVVPPDDDDDDDDDDPDCPSSVSRNNSSVVSCLVCVLSLLVSLVCCLLVPRPVNCVVSSVVSLVSVCVSPVVVSLVSQVPDPPCPVLVCQLVVVCVDPCSVVSVVVSSVVSVVVVVVVVD